Protein AF-S4PWK4-F1 (afdb_monomer_lite)

Radius of gyration: 29.26 Å; chains: 1; bounding box: 69×75×87 Å

Organism: NCBI:txid116150

Secondary structure (DSSP, 8-state):
--------------------------S-SSHHHHHHHHHHHTT-EEEEEE--TT--S-EEEEEEEEEEEPPPTT----SPEEEEEESS--SGGGSBPHHHHTT---S-TTT-SSB--EEEEGGG-EE------TT--TT-EEEEEPPPPTTS--SS--TTTHHHHSEEEEEEEEEETTTTEEEEEESS------------

Structure (mmCIF, N/CA/C/O backbone):
data_AF-S4PWK4-F1
#
_entry.id   AF-S4PWK4-F1
#
loop_
_atom_site.group_PDB
_atom_site.id
_atom_site.type_symbol
_atom_site.label_atom_id
_atom_site.label_alt_id
_atom_site.label_comp_id
_atom_site.label_asym_id
_atom_site.label_entity_id
_atom_site.label_seq_id
_atom_site.pdbx_PDB_ins_code
_atom_site.Cartn_x
_atom_site.Cartn_y
_atom_site.Cartn_z
_atom_site.occupancy
_atom_site.B_iso_or_equiv
_atom_site.auth_seq_id
_atom_site.auth_comp_id
_atom_site.auth_asym_id
_atom_site.auth_atom_id
_atom_site.pdbx_PDB_model_num
ATOM 1 N N . MET A 1 1 ? -0.529 -44.512 -52.415 1.00 39.31 1 MET A N 1
ATOM 2 C CA . MET A 1 1 ? 0.295 -45.614 -52.955 1.00 39.31 1 MET A CA 1
ATOM 3 C C . MET A 1 1 ? 1.344 -45.010 -53.869 1.00 39.31 1 MET A C 1
ATOM 5 O O . MET A 1 1 ? 1.047 -44.019 -54.512 1.00 39.31 1 MET A O 1
ATOM 9 N N . LYS A 1 2 ? 2.548 -45.587 -53.809 1.00 41.00 2 LYS A N 1
ATOM 10 C CA . LYS A 1 2 ? 3.770 -45.360 -54.595 1.00 41.00 2 LYS A CA 1
ATOM 11 C C . LYS A 1 2 ? 3.612 -44.603 -55.920 1.00 41.00 2 LYS A C 1
ATOM 13 O O . LYS A 1 2 ? 2.890 -45.086 -56.778 1.00 41.00 2 LYS A O 1
ATOM 18 N N . GLU A 1 3 ? 4.479 -43.615 -56.131 1.00 44.03 3 GLU A N 1
ATOM 19 C CA . GLU A 1 3 ? 5.250 -43.513 -57.374 1.00 44.03 3 GLU A CA 1
ATOM 20 C C . GLU A 1 3 ? 6.706 -43.141 -57.052 1.00 44.03 3 GLU A C 1
ATOM 22 O O . GLU A 1 3 ? 6.995 -42.220 -56.293 1.00 44.03 3 GLU A O 1
ATOM 27 N N . MET A 1 4 ? 7.621 -43.947 -57.586 1.00 41.34 4 MET A N 1
ATOM 28 C CA . MET A 1 4 ? 9.072 -43.775 -57.601 1.00 41.34 4 MET A CA 1
ATOM 29 C C . MET A 1 4 ? 9.522 -43.959 -59.053 1.00 41.34 4 MET A C 1
ATOM 31 O O . MET A 1 4 ? 9.108 -44.948 -59.653 1.00 41.34 4 MET A O 1
ATOM 35 N N . ALA A 1 5 ? 10.420 -43.089 -59.536 1.00 43.25 5 ALA A N 1
ATOM 36 C CA . ALA A 1 5 ? 11.583 -43.344 -60.420 1.00 43.25 5 ALA A CA 1
ATOM 37 C C . ALA A 1 5 ? 11.919 -42.050 -61.201 1.00 43.25 5 ALA A C 1
ATOM 39 O O . ALA A 1 5 ? 11.066 -41.533 -61.907 1.00 43.25 5 ALA A O 1
ATOM 40 N N . LYS A 1 6 ? 13.053 -41.380 -60.916 1.00 44.62 6 LYS A N 1
ATOM 41 C CA . LYS A 1 6 ? 14.389 -41.508 -61.576 1.00 44.62 6 LYS A CA 1
ATOM 42 C C . LYS A 1 6 ? 14.355 -41.040 -63.049 1.00 44.62 6 LYS A C 1
ATOM 44 O O . LYS A 1 6 ? 13.493 -41.482 -63.783 1.00 44.62 6 LYS A O 1
ATOM 49 N N . SER A 1 7 ? 15.260 -40.219 -63.594 1.00 39.28 7 SER A N 1
ATOM 50 C CA . SER A 1 7 ? 16.634 -39.816 -63.232 1.00 39.28 7 SER A CA 1
ATOM 51 C C . SER A 1 7 ? 17.185 -38.815 -64.274 1.00 39.28 7 SER A C 1
ATOM 53 O O . SER A 1 7 ? 16.741 -38.855 -65.417 1.00 39.28 7 SER A O 1
ATOM 55 N N . GLY A 1 8 ? 18.223 -38.040 -63.921 1.00 33.25 8 GLY A N 1
ATOM 56 C CA . GLY A 1 8 ? 19.132 -37.334 -64.853 1.00 33.25 8 GLY A CA 1
ATOM 57 C C . GLY A 1 8 ? 19.625 -35.994 -64.277 1.00 33.25 8 GLY A C 1
ATOM 58 O O . GLY A 1 8 ? 18.885 -35.026 -64.303 1.00 33.25 8 GLY A O 1
ATOM 59 N N . ALA A 1 9 ? 20.713 -35.936 -63.499 1.00 34.12 9 ALA A N 1
ATOM 60 C CA . ALA A 1 9 ? 22.128 -35.855 -63.907 1.00 34.12 9 ALA A CA 1
ATOM 61 C C . ALA A 1 9 ? 22.594 -34.444 -64.346 1.00 34.12 9 ALA A C 1
ATOM 63 O O . ALA A 1 9 ? 22.530 -34.106 -65.520 1.00 34.12 9 ALA A O 1
ATOM 64 N N . PHE A 1 10 ? 23.174 -33.679 -63.412 1.00 33.97 10 PHE A N 1
ATOM 65 C CA . PHE A 1 10 ? 24.335 -32.822 -63.687 1.00 33.97 10 PHE A CA 1
ATOM 66 C C . PHE A 1 10 ? 25.200 -32.701 -62.423 1.00 33.97 10 PHE A C 1
ATOM 68 O O . PHE A 1 10 ? 24.690 -32.706 -61.304 1.00 33.97 10 PHE A O 1
ATOM 75 N N . LYS A 1 11 ? 26.517 -32.700 -62.619 1.00 38.59 11 LYS A N 1
ATOM 76 C CA . LYS A 1 11 ? 27.578 -32.878 -61.623 1.00 38.59 11 LYS A CA 1
ATOM 77 C C . LYS A 1 11 ? 28.632 -31.820 -61.940 1.00 38.59 11 LYS A C 1
ATOM 79 O O . LYS A 1 11 ? 29.076 -31.826 -63.074 1.00 38.59 11 LYS A O 1
ATOM 84 N N . ASP A 1 12 ? 29.022 -30.998 -60.969 1.00 37.66 12 ASP A N 1
ATOM 85 C CA . ASP A 1 12 ? 30.307 -30.271 -60.887 1.00 37.66 12 ASP A CA 1
ATOM 86 C C . ASP A 1 12 ? 30.432 -29.772 -59.432 1.00 37.66 12 ASP A C 1
ATOM 88 O O . ASP A 1 12 ? 29.608 -28.993 -58.969 1.00 37.66 12 ASP A O 1
ATOM 92 N N . LYS A 1 13 ? 31.168 -30.455 -58.545 1.00 37.34 13 LYS A N 1
ATOM 93 C CA . LYS A 1 13 ? 32.605 -30.290 -58.242 1.00 37.34 13 LYS A CA 1
ATOM 94 C C . LYS A 1 13 ? 33.039 -28.833 -58.024 1.00 37.34 13 LYS A C 1
ATOM 96 O O . LYS A 1 13 ? 33.402 -28.151 -58.972 1.00 37.34 13 LYS A O 1
ATOM 101 N N . ASN A 1 14 ? 33.180 -28.444 -56.755 1.00 35.66 14 ASN A N 1
ATOM 102 C CA . ASN A 1 14 ? 34.483 -27.975 -56.290 1.00 35.66 14 ASN A CA 1
ATOM 103 C C . ASN A 1 14 ? 34.683 -28.249 -54.791 1.00 35.66 14 ASN A C 1
ATOM 105 O O . ASN A 1 14 ? 33.873 -27.859 -53.954 1.00 35.66 14 ASN A O 1
ATOM 109 N N . ASP A 1 15 ? 35.766 -28.970 -54.515 1.00 36.75 15 ASP A N 1
ATOM 110 C CA . ASP A 1 15 ? 36.393 -29.191 -53.216 1.00 36.75 15 ASP A CA 1
ATOM 111 C C . ASP A 1 15 ? 36.888 -27.857 -52.636 1.00 36.75 15 ASP A C 1
ATOM 113 O O . ASP A 1 15 ? 37.577 -27.108 -53.325 1.00 36.75 15 ASP A O 1
ATOM 117 N N . SER A 1 16 ? 36.652 -27.617 -51.347 1.00 40.97 16 SER A N 1
ATOM 118 C CA . SER A 1 16 ? 37.787 -27.421 -50.445 1.00 40.97 16 SER A CA 1
ATOM 119 C C . SER A 1 16 ? 37.380 -27.683 -49.002 1.00 40.97 16 SER A C 1
ATOM 121 O O . SER A 1 16 ? 36.353 -27.229 -48.504 1.00 40.97 16 SER A O 1
ATOM 123 N N . LYS A 1 17 ? 38.213 -28.498 -48.378 1.00 38.56 17 LYS A N 1
ATOM 124 C CA . LYS A 1 17 ? 38.093 -29.142 -47.085 1.00 38.56 17 LYS A CA 1
ATOM 125 C C . LYS A 1 17 ? 38.995 -28.359 -46.144 1.00 38.56 17 LYS A C 1
ATOM 127 O O . LYS A 1 17 ? 40.182 -28.271 -46.433 1.00 38.56 17 LYS A O 1
ATOM 132 N N . ASP A 1 18 ? 38.479 -27.874 -45.021 1.00 35.50 18 ASP A N 1
ATOM 133 C CA . ASP A 1 18 ? 39.332 -27.818 -43.842 1.00 35.50 18 ASP A CA 1
ATOM 134 C C . ASP A 1 18 ? 38.571 -28.139 -42.563 1.00 35.50 18 ASP A C 1
ATOM 136 O O . ASP A 1 18 ? 37.386 -27.855 -42.400 1.00 35.50 18 ASP A O 1
ATOM 140 N N . LYS A 1 19 ? 39.285 -28.873 -41.724 1.00 42.88 19 LYS A N 1
ATOM 141 C CA . LYS A 1 19 ? 38.822 -29.682 -40.612 1.00 42.88 19 LYS A CA 1
ATOM 142 C C . LYS A 1 19 ? 39.286 -28.995 -39.336 1.00 42.88 19 LYS A C 1
ATOM 144 O O . LYS A 1 19 ? 40.486 -28.874 -39.124 1.00 42.88 19 LYS A O 1
ATOM 149 N N . SER A 1 20 ? 38.369 -28.659 -38.442 1.00 37.69 20 SER A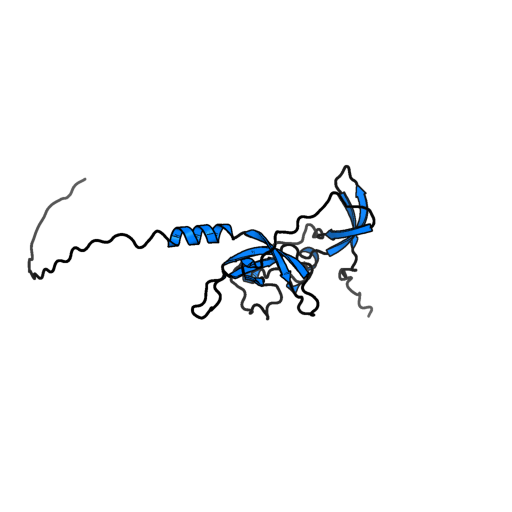 N 1
ATOM 150 C CA . SER A 1 20 ? 38.703 -28.491 -37.028 1.00 37.69 20 SER A CA 1
ATOM 151 C C . SER A 1 20 ? 37.553 -28.993 -36.163 1.00 37.69 20 SER A C 1
ATOM 153 O O . SER A 1 20 ? 36.593 -28.300 -35.849 1.00 37.69 20 SER A O 1
ATOM 155 N N . GLU A 1 21 ? 37.676 -30.264 -35.786 1.00 42.19 21 GLU A N 1
ATOM 156 C CA . GLU A 1 21 ? 37.175 -30.738 -34.503 1.00 42.19 21 GLU A CA 1
ATOM 157 C C . GLU A 1 21 ? 37.917 -29.948 -33.419 1.00 42.19 21 GLU A C 1
ATOM 159 O O . GLU A 1 21 ? 39.142 -30.035 -33.328 1.00 42.19 21 GLU A O 1
ATOM 164 N N . ASN A 1 22 ? 37.197 -29.193 -32.593 1.00 36.12 22 ASN A N 1
ATOM 165 C CA . ASN A 1 22 ? 37.597 -29.062 -31.204 1.00 36.12 22 ASN A CA 1
ATOM 166 C C . ASN A 1 22 ? 36.363 -28.955 -30.313 1.00 36.12 22 ASN A C 1
ATOM 168 O O . ASN A 1 22 ? 35.540 -28.049 -30.432 1.00 36.12 22 ASN A O 1
ATOM 172 N N . SER A 1 23 ? 36.263 -29.953 -29.449 1.00 39.59 23 SER A N 1
ATOM 173 C CA . SER A 1 23 ? 35.392 -30.049 -28.296 1.00 39.59 23 SER A CA 1
ATOM 174 C C . SER A 1 23 ? 35.418 -28.776 -27.459 1.00 39.59 23 SER A C 1
ATOM 176 O O . SER A 1 23 ? 36.495 -28.245 -27.198 1.00 39.59 23 SER A O 1
ATOM 178 N N . SER A 1 24 ? 34.246 -28.359 -26.981 1.00 40.69 24 SER A N 1
ATOM 179 C CA . SER A 1 24 ? 33.957 -28.018 -25.577 1.00 40.69 24 SER A CA 1
ATOM 180 C C . SER A 1 24 ? 32.498 -27.572 -25.500 1.00 40.69 24 SER A C 1
ATOM 182 O O . SER A 1 24 ? 32.173 -26.396 -25.599 1.00 40.69 24 SER A O 1
ATOM 184 N N . GLN A 1 25 ? 31.602 -28.547 -25.365 1.00 50.84 25 GLN A N 1
ATOM 185 C CA . GLN A 1 25 ? 30.335 -28.316 -24.681 1.00 50.84 25 GLN A CA 1
ATOM 186 C C . GLN A 1 25 ? 30.680 -27.945 -23.235 1.00 50.84 25 GLN A C 1
ATOM 188 O O . GLN A 1 25 ? 31.306 -28.764 -22.567 1.00 50.84 25 GLN A O 1
ATOM 193 N N . ASN A 1 26 ? 30.352 -26.722 -22.810 1.00 47.59 26 ASN A N 1
ATOM 194 C CA . ASN A 1 26 ? 29.971 -26.333 -21.441 1.00 47.59 26 ASN A CA 1
ATOM 195 C C . ASN A 1 26 ? 30.012 -24.804 -21.304 1.00 47.59 26 ASN A C 1
ATOM 197 O O . ASN A 1 26 ? 30.979 -24.265 -20.783 1.00 47.59 26 ASN A O 1
ATOM 201 N N . GLU A 1 27 ? 28.961 -24.116 -21.748 1.00 52.19 27 GLU A N 1
ATOM 202 C CA . GLU A 1 27 ? 28.749 -22.701 -21.386 1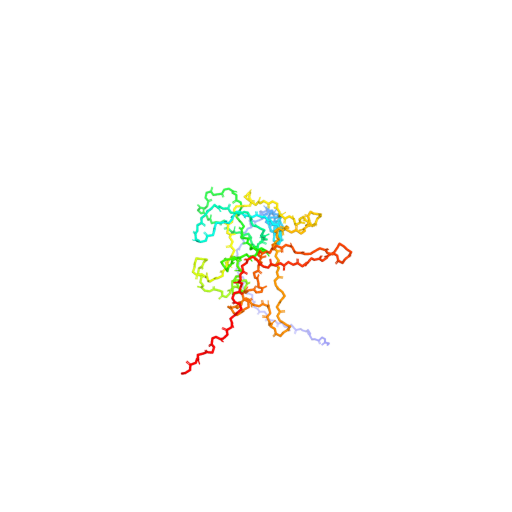.00 52.19 27 GLU A CA 1
ATOM 203 C C . GLU A 1 27 ? 27.290 -22.363 -21.040 1.00 52.19 27 GLU A C 1
ATOM 205 O O . GLU A 1 27 ? 26.962 -21.197 -20.944 1.00 52.19 27 GLU A O 1
ATOM 210 N N . ASN A 1 28 ? 26.391 -23.328 -20.814 1.00 52.31 28 ASN A N 1
ATOM 211 C CA . ASN A 1 28 ? 24.984 -22.993 -20.538 1.00 52.31 28 ASN A CA 1
ATOM 212 C C . ASN A 1 28 ? 24.371 -23.919 -19.485 1.00 52.31 28 ASN A C 1
ATOM 214 O O . ASN A 1 28 ? 23.681 -24.866 -19.847 1.00 52.31 28 ASN A O 1
ATOM 218 N N . ASN A 1 29 ? 24.663 -23.673 -18.205 1.00 49.97 29 ASN A N 1
ATOM 219 C CA . ASN A 1 29 ? 23.932 -24.250 -17.063 1.00 49.97 29 ASN A CA 1
ATOM 220 C C . ASN A 1 29 ? 24.032 -23.390 -15.779 1.00 49.97 29 ASN A C 1
ATOM 222 O O . ASN A 1 29 ? 23.654 -23.867 -14.719 1.00 49.97 29 ASN A O 1
ATOM 226 N N . GLU A 1 30 ? 24.562 -22.161 -15.836 1.00 54.12 30 GLU A N 1
ATOM 227 C CA . GLU A 1 30 ? 24.594 -21.250 -14.672 1.00 54.12 30 GLU A CA 1
ATOM 228 C C . GLU A 1 30 ? 23.508 -20.162 -14.763 1.00 54.12 30 GLU A C 1
ATOM 230 O O . GLU A 1 30 ? 22.987 -19.729 -13.739 1.00 54.12 30 GLU A O 1
ATOM 235 N N . ASP A 1 31 ? 23.087 -19.778 -15.974 1.00 54.97 31 ASP A N 1
ATOM 236 C CA . ASP A 1 31 ? 22.030 -18.773 -16.172 1.00 54.97 31 ASP A CA 1
ATOM 237 C C . ASP A 1 31 ? 20.640 -19.265 -15.731 1.00 54.97 31 ASP A C 1
ATOM 239 O O . ASP A 1 31 ? 19.838 -18.475 -15.234 1.00 54.97 31 ASP A O 1
ATOM 243 N N . SER A 1 32 ? 20.357 -20.570 -15.849 1.00 59.75 32 SER A N 1
ATOM 244 C CA . SER A 1 32 ? 19.070 -21.143 -15.426 1.00 59.75 32 SER A CA 1
ATOM 245 C C . SER A 1 32 ? 18.848 -21.039 -13.918 1.00 59.75 32 SER A C 1
ATOM 247 O O . SER A 1 32 ? 17.733 -20.775 -13.476 1.00 59.75 32 SER A O 1
ATOM 249 N N . ASP A 1 33 ? 19.912 -21.204 -13.131 1.00 68.75 33 ASP A N 1
ATOM 250 C CA . ASP A 1 33 ? 19.819 -21.217 -11.671 1.00 68.75 33 ASP A CA 1
ATOM 251 C C . ASP A 1 33 ? 19.547 -19.803 -11.123 1.00 68.75 33 ASP A C 1
ATOM 253 O O . ASP A 1 33 ? 18.793 -19.634 -10.164 1.00 68.75 33 ASP A O 1
ATOM 257 N N . ILE A 1 34 ? 20.088 -18.765 -11.772 1.00 72.31 34 ILE A N 1
ATOM 258 C CA . ILE A 1 34 ? 19.874 -17.363 -11.383 1.00 72.31 34 ILE A CA 1
ATOM 259 C C . ILE A 1 34 ? 18.448 -16.908 -11.725 1.00 72.31 34 ILE A C 1
ATOM 261 O O . ILE A 1 34 ? 17.813 -16.217 -10.924 1.00 72.31 34 ILE A O 1
ATOM 265 N N . GLU A 1 35 ? 17.922 -17.283 -12.895 1.00 72.31 35 GLU A N 1
ATOM 266 C CA . GLU A 1 35 ? 16.540 -16.962 -13.278 1.00 72.31 35 GLU A CA 1
ATOM 267 C C . GLU A 1 35 ? 15.523 -17.580 -12.309 1.00 72.31 35 GLU A C 1
ATOM 269 O O . GLU A 1 35 ? 14.586 -16.896 -11.879 1.00 72.31 35 GLU A O 1
ATOM 274 N N . ASP A 1 36 ? 15.742 -18.833 -11.906 1.00 75.25 36 ASP A N 1
ATOM 275 C CA . ASP A 1 36 ? 14.898 -19.530 -10.938 1.00 75.25 36 ASP A CA 1
ATOM 276 C C . ASP A 1 36 ? 14.956 -18.869 -9.549 1.00 75.25 36 ASP A C 1
ATOM 278 O O . ASP A 1 36 ? 13.913 -18.642 -8.924 1.00 75.25 36 ASP A O 1
ATOM 282 N N . GLU A 1 37 ? 16.141 -18.470 -9.072 1.00 77.31 37 GLU A N 1
ATOM 283 C CA . GLU A 1 37 ? 16.277 -17.727 -7.812 1.00 77.31 37 GLU A CA 1
ATOM 284 C C . GLU A 1 37 ? 15.563 -16.365 -7.862 1.00 77.31 37 GLU A C 1
ATOM 286 O O . GLU A 1 37 ? 14.835 -16.009 -6.928 1.00 77.31 37 GLU A O 1
ATOM 291 N N . LEU A 1 38 ? 15.684 -15.617 -8.963 1.00 78.81 38 LEU A N 1
ATOM 292 C CA . LEU A 1 38 ? 14.975 -14.346 -9.146 1.00 78.81 38 LEU A CA 1
ATOM 293 C C . LEU A 1 38 ? 13.454 -14.533 -9.213 1.00 78.81 38 LEU A C 1
ATOM 295 O O . LEU A 1 38 ? 12.709 -13.685 -8.708 1.00 78.81 38 LEU A O 1
ATOM 299 N N . ALA A 1 39 ? 12.978 -15.645 -9.779 1.00 81.62 39 ALA A N 1
ATOM 300 C CA . ALA A 1 39 ? 11.560 -15.979 -9.805 1.00 81.62 39 ALA A CA 1
ATOM 301 C C . ALA A 1 39 ? 10.992 -16.191 -8.392 1.00 81.62 39 ALA A C 1
ATOM 303 O O . ALA A 1 39 ? 9.857 -15.787 -8.131 1.00 81.62 39 ALA A O 1
ATOM 304 N N . THR A 1 40 ? 11.779 -16.734 -7.451 1.00 85.56 40 THR A N 1
ATOM 305 C CA . THR A 1 40 ? 11.337 -16.890 -6.050 1.00 85.56 40 THR A CA 1
ATOM 306 C C . THR A 1 40 ? 11.150 -15.563 -5.311 1.00 85.56 40 THR A C 1
ATOM 308 O O . THR A 1 40 ? 10.368 -15.493 -4.360 1.00 85.56 40 THR A O 1
ATOM 311 N N . LEU A 1 41 ? 11.821 -14.492 -5.753 1.00 89.38 41 LEU A N 1
ATOM 312 C CA . LEU A 1 41 ? 11.657 -13.162 -5.168 1.00 89.38 41 LEU A CA 1
ATOM 313 C C . LEU A 1 41 ? 10.306 -12.547 -5.534 1.00 89.38 41 LEU A C 1
ATOM 315 O O . LEU A 1 41 ? 9.759 -11.774 -4.748 1.00 89.38 41 LEU A O 1
ATOM 319 N N . LEU A 1 42 ? 9.753 -12.865 -6.707 1.00 93.00 42 LEU A N 1
ATOM 320 C CA . LEU A 1 42 ? 8.486 -12.299 -7.163 1.00 93.00 42 LEU A CA 1
ATOM 321 C C . LEU A 1 42 ? 7.346 -12.686 -6.219 1.00 93.00 42 LEU A C 1
ATOM 323 O O . LEU A 1 42 ? 7.132 -13.847 -5.886 1.00 93.00 42 LEU A O 1
ATOM 327 N N . GLY A 1 43 ? 6.581 -11.691 -5.777 1.00 94.62 43 GLY A N 1
ATOM 328 C CA . GLY A 1 43 ? 5.486 -11.908 -4.836 1.00 94.62 43 GLY A CA 1
ATOM 329 C C . GLY A 1 43 ? 5.924 -12.064 -3.376 1.00 94.62 43 GLY A C 1
ATOM 330 O O . GLY A 1 43 ? 5.058 -12.121 -2.497 1.00 94.62 43 GLY A O 1
ATOM 331 N N . MET A 1 44 ? 7.230 -12.066 -3.076 1.00 95.38 44 MET A N 1
ATOM 332 C CA . MET A 1 44 ? 7.718 -12.087 -1.699 1.00 95.38 44 MET A CA 1
ATOM 333 C C . MET A 1 44 ? 7.186 -10.869 -0.937 1.00 95.38 44 MET A C 1
ATOM 335 O O . MET A 1 44 ? 7.351 -9.718 -1.355 1.00 95.38 44 MET A O 1
ATOM 339 N N . ARG A 1 45 ? 6.532 -11.124 0.201 1.00 96.94 45 ARG A N 1
ATOM 340 C CA . ARG A 1 45 ? 6.029 -10.079 1.097 1.00 96.94 45 ARG A CA 1
ATOM 341 C C . ARG A 1 45 ? 7.177 -9.545 1.936 1.00 96.94 45 ARG A C 1
ATOM 343 O O . ARG A 1 45 ? 7.901 -10.311 2.562 1.00 96.94 45 ARG A O 1
ATOM 350 N N . CYS A 1 46 ? 7.291 -8.231 2.002 1.00 97.31 46 CYS A N 1
ATOM 351 C CA . CYS A 1 46 ? 8.336 -7.553 2.754 1.00 97.31 46 CYS A CA 1
ATOM 352 C C . CYS A 1 46 ? 7.795 -6.265 3.377 1.00 97.31 46 CYS A C 1
ATOM 354 O O . CYS A 1 46 ? 6.616 -5.921 3.240 1.00 97.31 46 CYS A O 1
ATOM 356 N N . ALA A 1 47 ? 8.665 -5.534 4.060 1.00 97.56 47 ALA A N 1
ATOM 357 C CA . ALA A 1 47 ? 8.430 -4.156 4.433 1.00 97.56 47 ALA A CA 1
ATOM 358 C C . ALA A 1 47 ? 9.609 -3.273 4.014 1.00 97.56 47 ALA A C 1
ATOM 360 O O . ALA A 1 47 ? 10.763 -3.701 4.021 1.00 97.56 47 ALA A O 1
ATOM 361 N N . VAL A 1 48 ? 9.309 -2.033 3.638 1.00 97.12 48 VAL A N 1
ATOM 362 C CA . VAL A 1 48 ? 10.292 -1.050 3.171 1.00 97.12 48 VAL A CA 1
ATOM 363 C C . VAL A 1 48 ? 10.051 0.299 3.825 1.00 97.12 48 VAL A C 1
ATOM 365 O O . VAL A 1 48 ? 8.916 0.645 4.165 1.00 97.12 48 VAL A O 1
ATOM 368 N N . TYR A 1 49 ? 11.124 1.062 4.019 1.00 96.19 49 TYR A N 1
ATOM 369 C CA . TYR A 1 49 ? 11.008 2.447 4.451 1.00 96.19 49 TYR A CA 1
ATOM 370 C C . TYR A 1 49 ? 10.545 3.307 3.278 1.00 96.19 49 TYR A C 1
ATOM 372 O O . TYR A 1 49 ? 11.161 3.300 2.216 1.00 96.19 49 TYR A O 1
ATOM 380 N N . HIS A 1 50 ? 9.463 4.050 3.485 1.00 93.88 50 HIS A N 1
ATOM 381 C CA . HIS A 1 50 ? 8.922 5.005 2.526 1.00 93.88 50 HIS A CA 1
ATOM 382 C C . HIS A 1 50 ? 8.927 6.395 3.142 1.00 93.88 50 HIS A C 1
ATOM 384 O O . HIS A 1 50 ? 8.508 6.579 4.288 1.00 93.88 50 HIS A O 1
ATOM 390 N N . THR A 1 51 ? 9.372 7.371 2.362 1.00 93.19 51 THR A N 1
ATOM 391 C CA . THR A 1 51 ? 9.262 8.787 2.705 1.00 93.19 51 THR A CA 1
ATOM 392 C C . THR A 1 51 ? 8.205 9.395 1.807 1.00 93.19 51 THR A C 1
ATOM 394 O O . THR A 1 51 ? 8.308 9.330 0.584 1.00 93.19 51 THR A O 1
ATOM 397 N N . HIS A 1 52 ? 7.186 9.991 2.414 1.00 89.69 52 HIS A N 1
ATOM 398 C CA . HIS A 1 52 ? 6.120 10.621 1.655 1.00 89.69 52 HIS A CA 1
ATOM 399 C C . HIS A 1 52 ? 6.600 11.859 0.882 1.00 89.69 52 HIS A C 1
ATOM 401 O O . HIS A 1 52 ? 7.534 12.541 1.305 1.00 89.69 52 HIS A O 1
ATOM 407 N N . THR A 1 53 ? 5.912 12.207 -0.211 1.00 86.06 53 THR A N 1
ATOM 408 C CA . THR A 1 53 ? 6.265 13.378 -1.049 1.00 86.06 53 THR A CA 1
ATOM 409 C C . THR A 1 53 ? 6.211 14.716 -0.307 1.00 86.06 53 THR A C 1
ATOM 411 O O . THR A 1 53 ? 6.926 15.651 -0.657 1.00 86.06 53 THR A O 1
ATOM 414 N N . TRP A 1 54 ? 5.399 14.814 0.747 1.00 85.94 54 TRP A N 1
ATOM 415 C CA . TRP A 1 54 ? 5.308 15.991 1.619 1.00 85.94 54 TRP A CA 1
ATOM 416 C C . TRP A 1 54 ? 6.414 16.047 2.689 1.00 85.94 54 TRP A C 1
ATOM 418 O O . TRP A 1 54 ? 6.412 16.943 3.535 1.00 85.94 54 TRP A O 1
ATOM 428 N N . GLY A 1 55 ? 7.369 15.115 2.639 1.00 88.38 55 GLY A N 1
ATOM 429 C CA . GLY A 1 55 ? 8.471 14.991 3.582 1.00 88.38 55 GLY A CA 1
ATOM 430 C C . GLY A 1 55 ? 8.078 14.294 4.886 1.00 88.38 55 GLY A C 1
ATOM 431 O O . GLY A 1 55 ? 6.986 13.746 5.033 1.00 88.38 55 GLY A O 1
ATOM 432 N N . GLY A 1 56 ? 9.003 14.309 5.845 1.00 89.06 56 GLY A N 1
ATOM 433 C CA . GLY A 1 56 ? 8.852 13.664 7.150 1.00 89.06 56 GLY A CA 1
ATOM 434 C C . GLY A 1 56 ? 9.883 12.564 7.388 1.00 89.06 56 GLY A C 1
ATOM 435 O O . GLY A 1 56 ? 10.770 12.326 6.571 1.00 89.06 56 GLY A O 1
ATOM 436 N N . GLN A 1 57 ? 9.786 11.914 8.547 1.00 92.00 57 GLN A N 1
ATOM 437 C CA . GLN A 1 57 ? 10.626 10.756 8.844 1.00 92.00 57 GLN A CA 1
ATOM 438 C C . GLN A 1 57 ? 10.157 9.543 8.027 1.00 92.00 57 GLN A C 1
ATOM 440 O O . GLN A 1 57 ? 8.944 9.329 7.945 1.00 92.00 57 GLN A O 1
ATOM 445 N N . PRO A 1 58 ? 11.080 8.738 7.468 1.00 93.50 58 PRO A N 1
ATOM 446 C CA . PRO A 1 58 ? 10.717 7.504 6.786 1.00 93.50 58 PRO A CA 1
ATOM 447 C C . PRO A 1 58 ? 9.929 6.578 7.716 1.00 93.50 58 PRO A C 1
ATOM 449 O O . PRO A 1 58 ? 10.360 6.287 8.836 1.00 93.50 58 PRO A O 1
ATOM 452 N N . SER A 1 59 ? 8.786 6.091 7.246 1.00 93.19 59 SER A N 1
ATOM 453 C CA . SER A 1 59 ? 7.976 5.096 7.948 1.00 93.19 59 SER A CA 1
ATOM 454 C C . SER A 1 59 ? 8.083 3.745 7.262 1.00 93.19 59 SER A C 1
ATOM 456 O O . SER A 1 59 ? 8.284 3.654 6.055 1.00 93.19 59 SER A O 1
ATOM 458 N N . LEU A 1 60 ? 7.963 2.674 8.042 1.00 95.44 60 LEU A N 1
ATOM 459 C CA . LEU A 1 60 ? 8.002 1.314 7.523 1.00 95.44 60 LEU A CA 1
ATOM 460 C C . LEU A 1 60 ? 6.615 0.910 7.000 1.00 95.44 60 LEU A C 1
ATOM 462 O O . LEU A 1 60 ? 5.621 1.036 7.718 1.00 95.44 60 LEU A O 1
ATOM 466 N N . HIS A 1 61 ? 6.544 0.415 5.765 1.00 96.25 61 HIS A N 1
ATOM 467 C CA . HIS A 1 61 ? 5.303 -0.008 5.116 1.00 96.25 61 HIS A CA 1
ATOM 468 C C . HIS A 1 61 ? 5.428 -1.400 4.512 1.00 96.25 61 HIS A C 1
ATOM 470 O O . HIS A 1 61 ? 6.435 -1.725 3.890 1.00 96.25 61 HIS A O 1
ATOM 476 N N . ASN A 1 62 ? 4.360 -2.192 4.630 1.00 97.25 62 ASN A N 1
ATOM 477 C CA . ASN A 1 62 ? 4.271 -3.485 3.965 1.00 97.25 62 ASN A CA 1
ATOM 478 C C . ASN A 1 62 ? 4.219 -3.320 2.445 1.00 97.25 62 ASN A C 1
ATOM 480 O O . ASN A 1 62 ? 3.416 -2.549 1.905 1.00 97.25 62 ASN A O 1
ATOM 484 N N . ALA A 1 63 ? 5.021 -4.125 1.766 1.00 97.88 63 ALA A N 1
ATOM 485 C CA . ALA A 1 63 ? 5.162 -4.158 0.328 1.00 97.88 63 ALA A CA 1
ATOM 486 C C . ALA A 1 63 ? 5.300 -5.603 -0.170 1.00 97.88 63 ALA A C 1
ATOM 488 O O . ALA A 1 63 ? 5.262 -6.565 0.602 1.00 97.88 63 ALA A O 1
ATOM 489 N N . MET A 1 64 ? 5.375 -5.746 -1.482 1.00 97.31 64 MET A N 1
ATOM 490 C CA . MET A 1 64 ? 5.569 -7.011 -2.166 1.00 97.31 64 MET A CA 1
ATOM 491 C C . MET A 1 64 ? 6.509 -6.782 -3.338 1.00 97.31 64 MET A C 1
ATOM 493 O O . MET A 1 64 ? 6.335 -5.809 -4.073 1.00 97.31 64 MET A O 1
ATOM 497 N N . VAL A 1 65 ? 7.487 -7.662 -3.510 1.00 97.12 65 VAL A N 1
ATOM 498 C CA . VAL A 1 65 ? 8.408 -7.606 -4.648 1.00 97.12 65 VAL A CA 1
ATOM 499 C C . VAL A 1 65 ? 7.632 -7.854 -5.942 1.00 97.12 65 VAL A C 1
ATOM 501 O O . VAL A 1 65 ? 6.922 -8.852 -6.068 1.00 97.12 65 VAL A O 1
ATOM 504 N N . SER A 1 66 ? 7.737 -6.922 -6.889 1.00 95.56 66 SER A N 1
ATOM 505 C CA . SER A 1 66 ? 7.056 -6.981 -8.187 1.00 95.56 66 SER A CA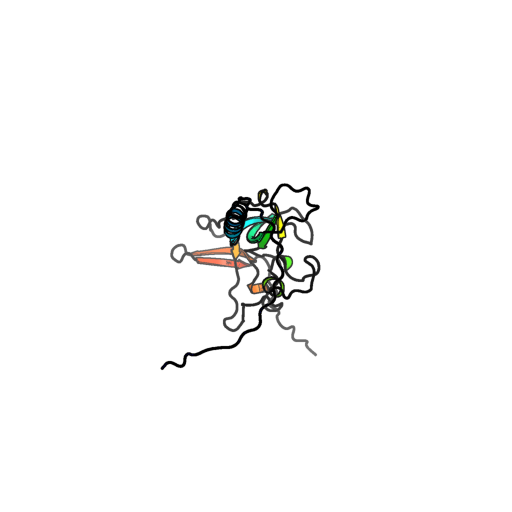 1
ATOM 506 C C . SER A 1 66 ? 7.980 -7.369 -9.332 1.00 95.56 66 SER A C 1
ATOM 508 O O . SER A 1 66 ? 7.516 -7.977 -10.288 1.00 95.56 66 SER A O 1
ATOM 510 N N . SER A 1 67 ? 9.257 -6.991 -9.267 1.00 93.62 67 SER A N 1
ATOM 511 C CA . SER A 1 67 ? 10.258 -7.345 -10.276 1.00 93.62 67 SER A CA 1
ATOM 512 C C . SER A 1 67 ? 11.672 -7.162 -9.732 1.00 93.62 67 SER A C 1
ATOM 514 O O . SER A 1 67 ? 11.908 -6.291 -8.891 1.00 93.62 67 SER A O 1
ATOM 516 N N . ALA A 1 68 ? 12.627 -7.933 -10.246 1.00 91.19 68 ALA A N 1
ATOM 517 C CA . ALA A 1 68 ? 14.038 -7.577 -10.146 1.00 91.19 68 ALA A CA 1
ATOM 518 C C . ALA A 1 68 ? 14.340 -6.404 -11.095 1.00 91.19 68 ALA A C 1
ATOM 520 O O . ALA A 1 68 ? 13.697 -6.260 -12.138 1.00 91.19 68 ALA A O 1
ATOM 521 N N . VAL A 1 69 ? 15.276 -5.538 -10.717 1.00 89.38 69 VAL A N 1
ATOM 522 C CA . VAL A 1 69 ? 15.778 -4.467 -11.584 1.00 89.38 69 VAL A CA 1
ATOM 523 C C . VAL A 1 69 ? 17.075 -4.964 -12.227 1.00 89.38 69 VAL A C 1
ATOM 525 O O . VAL A 1 69 ? 17.986 -5.347 -11.489 1.00 89.38 69 VAL A O 1
ATOM 528 N N . PRO A 1 70 ? 17.172 -4.997 -13.571 1.00 81.31 70 PRO A N 1
ATOM 529 C CA . PRO A 1 70 ? 18.405 -5.380 -14.251 1.00 81.31 70 PRO A CA 1
ATOM 530 C C . PRO A 1 70 ? 19.550 -4.452 -13.846 1.00 81.31 70 PRO A C 1
ATOM 532 O O . PRO A 1 70 ? 19.351 -3.239 -13.758 1.00 81.31 70 PRO A O 1
ATOM 535 N N . ARG A 1 71 ? 20.741 -5.015 -13.624 1.00 74.69 71 ARG A N 1
ATOM 536 C CA . ARG A 1 71 ? 21.953 -4.220 -13.389 1.00 74.69 71 ARG A CA 1
ATOM 537 C C . ARG A 1 71 ? 22.262 -3.403 -14.638 1.00 74.69 71 ARG A C 1
ATOM 539 O O . ARG A 1 71 ? 22.236 -3.951 -15.739 1.00 74.69 71 ARG A O 1
ATOM 546 N N . GLN A 1 72 ? 22.543 -2.117 -14.473 1.00 70.81 72 GLN A N 1
ATOM 547 C CA . GLN A 1 72 ? 23.099 -1.308 -15.553 1.00 70.81 72 GLN A CA 1
ATOM 548 C C . GLN A 1 72 ? 24.626 -1.430 -15.519 1.00 70.81 72 GLN A C 1
ATOM 550 O O . GLN A 1 72 ? 25.207 -1.573 -14.447 1.00 70.81 72 GLN A O 1
ATOM 555 N N . ASP A 1 73 ? 25.283 -1.379 -16.680 1.00 63.38 73 ASP A N 1
ATOM 556 C CA . ASP A 1 73 ? 26.737 -1.597 -16.800 1.00 63.38 73 ASP A CA 1
ATOM 557 C C . ASP A 1 73 ? 27.583 -0.600 -15.971 1.00 63.38 73 ASP A C 1
ATOM 559 O O . ASP A 1 73 ? 28.731 -0.887 -15.634 1.00 63.38 73 ASP A O 1
ATOM 563 N N . ASP A 1 74 ? 26.994 0.539 -15.587 1.00 64.12 74 ASP A N 1
ATOM 564 C CA . ASP A 1 74 ? 27.611 1.592 -14.768 1.00 64.12 74 ASP A CA 1
ATOM 565 C C . ASP A 1 74 ? 27.293 1.483 -13.257 1.00 64.12 74 ASP A C 1
ATOM 567 O O . ASP A 1 74 ? 27.761 2.303 -12.455 1.00 64.12 74 ASP A O 1
ATOM 571 N N . ASP A 1 75 ? 26.508 0.486 -12.831 1.00 59.84 75 ASP A N 1
ATOM 572 C CA . ASP A 1 75 ? 26.147 0.305 -11.426 1.00 59.84 75 ASP A CA 1
ATOM 573 C C . ASP A 1 75 ? 27.336 -0.248 -10.625 1.00 59.84 75 ASP A C 1
ATOM 575 O O . ASP A 1 75 ? 27.606 -1.445 -10.581 1.00 59.84 75 ASP A O 1
ATOM 579 N N . GLN A 1 76 ? 28.005 0.630 -9.873 1.00 59.66 76 GLN A N 1
ATOM 580 C CA . GLN A 1 76 ? 28.990 0.247 -8.844 1.00 59.66 76 GLN A CA 1
ATOM 581 C C . GLN A 1 76 ? 28.365 -0.526 -7.661 1.00 59.66 76 GLN A C 1
ATOM 583 O O . GLN A 1 76 ? 29.057 -0.868 -6.699 1.00 59.66 76 GLN A O 1
ATOM 588 N N . PHE A 1 77 ? 27.051 -0.766 -7.685 1.00 58.31 77 PHE A N 1
ATOM 589 C CA . PHE A 1 77 ? 26.330 -1.456 -6.627 1.00 58.31 77 PHE A CA 1
ATOM 590 C C . PHE A 1 77 ? 26.481 -2.972 -6.764 1.00 58.31 77 PHE A C 1
ATOM 592 O O . PHE A 1 77 ? 26.040 -3.588 -7.729 1.00 58.31 77 PHE A O 1
ATOM 599 N N . THR A 1 78 ? 27.065 -3.590 -5.740 1.00 68.50 78 THR A N 1
ATOM 600 C CA . THR A 1 78 ? 27.194 -5.049 -5.632 1.00 68.50 78 THR A CA 1
ATOM 601 C C . THR A 1 78 ? 25.874 -5.749 -5.298 1.00 68.50 78 THR A C 1
ATOM 603 O O . THR A 1 78 ? 25.754 -6.953 -5.528 1.00 68.50 78 THR A O 1
ATOM 606 N N . ASP A 1 79 ? 24.891 -5.018 -4.762 1.00 77.25 79 ASP A N 1
ATOM 607 C CA . ASP A 1 79 ? 23.634 -5.574 -4.259 1.00 77.25 79 ASP A CA 1
ATOM 608 C C . ASP A 1 79 ? 22.502 -5.513 -5.294 1.00 77.25 79 ASP A C 1
ATOM 610 O O . ASP A 1 79 ? 22.334 -4.519 -6.004 1.00 77.25 79 ASP A O 1
ATOM 614 N N . LEU A 1 80 ? 21.713 -6.586 -5.365 1.00 87.31 80 LEU A N 1
ATOM 615 C CA . LEU A 1 80 ? 20.578 -6.708 -6.276 1.00 87.31 80 LEU A CA 1
ATOM 616 C C . LEU A 1 80 ? 19.501 -5.681 -5.910 1.00 87.31 80 LEU A C 1
ATOM 618 O O . LEU A 1 80 ? 19.130 -5.534 -4.745 1.00 87.31 80 LEU A O 1
ATOM 622 N N . GLN A 1 81 ? 18.957 -4.992 -6.910 1.00 92.06 81 GLN A N 1
ATOM 623 C CA . GLN A 1 81 ? 17.826 -4.094 -6.719 1.00 92.06 81 GLN A CA 1
ATOM 624 C C . GLN A 1 81 ? 16.523 -4.774 -7.122 1.00 92.06 81 GLN A C 1
ATOM 626 O O . GLN A 1 81 ? 16.444 -5.508 -8.107 1.00 92.06 81 GLN A O 1
ATOM 631 N N . VAL A 1 82 ? 15.475 -4.492 -6.361 1.00 94.25 82 VAL A N 1
ATOM 632 C CA . VAL A 1 82 ? 14.125 -4.966 -6.632 1.00 94.25 82 VAL A CA 1
ATOM 633 C C . VAL A 1 82 ? 13.154 -3.801 -6.605 1.00 94.25 82 VAL A C 1
ATOM 635 O O . VAL A 1 82 ? 13.311 -2.835 -5.856 1.00 94.25 82 VAL A O 1
ATOM 638 N N . ARG A 1 83 ? 12.115 -3.906 -7.422 1.00 96.06 83 ARG A N 1
ATOM 639 C CA . ARG A 1 83 ? 10.960 -3.023 -7.378 1.00 96.06 83 ARG A CA 1
ATOM 640 C C . ARG A 1 83 ? 9.908 -3.650 -6.478 1.00 96.06 83 ARG A C 1
ATOM 642 O O . ARG A 1 83 ? 9.609 -4.839 -6.600 1.00 96.06 83 ARG A O 1
ATOM 649 N N . VAL A 1 84 ? 9.345 -2.855 -5.575 1.00 97.50 84 VAL A N 1
ATOM 650 C CA . VAL A 1 84 ? 8.293 -3.292 -4.652 1.00 97.50 84 VAL A CA 1
ATOM 651 C C . VAL A 1 84 ? 7.034 -2.445 -4.795 1.00 97.50 84 VAL A C 1
A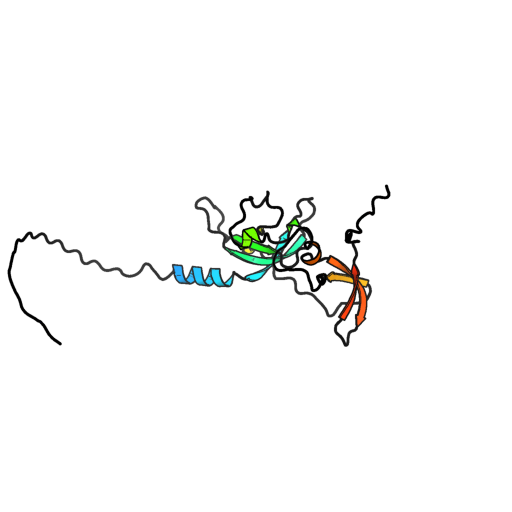TOM 653 O O . VAL A 1 84 ? 7.103 -1.240 -5.028 1.00 97.50 84 VAL A O 1
ATOM 656 N N . LEU A 1 85 ? 5.871 -3.062 -4.597 1.00 97.56 85 LEU A N 1
ATOM 657 C CA . LEU A 1 85 ? 4.567 -2.400 -4.574 1.00 97.56 85 LEU A CA 1
ATOM 658 C C . LEU A 1 85 ? 3.981 -2.435 -3.164 1.00 97.56 85 LEU A C 1
ATOM 660 O O . LEU A 1 85 ? 3.989 -3.474 -2.504 1.00 97.56 85 LEU A O 1
ATOM 664 N N . PHE A 1 86 ? 3.431 -1.315 -2.699 1.00 97.25 86 PHE A N 1
ATOM 665 C CA . PHE A 1 86 ? 2.822 -1.241 -1.372 1.00 97.25 86 PHE A CA 1
ATOM 666 C C . PHE A 1 86 ? 1.540 -2.076 -1.298 1.00 97.25 86 PHE A C 1
ATOM 668 O O . PHE A 1 86 ? 0.610 -1.894 -2.081 1.00 97.25 86 PHE A O 1
ATOM 675 N N . THR A 1 87 ? 1.454 -2.960 -0.304 1.00 96.00 87 THR A N 1
ATOM 676 C CA . THR A 1 87 ? 0.280 -3.833 -0.108 1.00 96.00 87 THR A CA 1
ATOM 677 C C . THR A 1 87 ? -0.822 -3.154 0.704 1.00 96.00 87 THR A C 1
ATOM 679 O O . THR A 1 87 ? -1.999 -3.502 0.590 1.00 96.00 87 THR A O 1
ATOM 682 N N . HIS A 1 88 ? -0.446 -2.159 1.513 1.00 95.50 88 HIS A N 1
ATOM 683 C CA . HIS A 1 88 ? -1.355 -1.393 2.363 1.00 95.50 88 HIS A CA 1
ATOM 684 C C . HIS A 1 88 ? -1.238 0.115 2.085 1.00 95.50 88 HIS A C 1
ATOM 686 O O . HIS A 1 88 ? -0.794 0.865 2.957 1.00 95.50 88 HIS A O 1
ATOM 692 N N . PRO A 1 89 ? -1.587 0.581 0.870 1.00 95.31 89 PRO A N 1
ATOM 693 C CA . PRO A 1 89 ? -1.451 1.986 0.504 1.00 95.31 89 PRO A CA 1
ATOM 694 C C . PRO A 1 89 ? -2.357 2.857 1.378 1.00 95.31 89 PRO A C 1
ATOM 696 O O . PRO A 1 89 ? -3.574 2.688 1.388 1.00 95.31 89 PRO A O 1
ATOM 699 N N . THR A 1 90 ? -1.766 3.790 2.122 1.00 93.38 90 THR A N 1
ATOM 700 C CA . THR A 1 90 ? -2.493 4.740 2.986 1.00 93.38 90 THR A CA 1
ATOM 701 C C . THR A 1 90 ? -2.683 6.102 2.326 1.00 93.38 90 THR A C 1
ATOM 703 O O . THR A 1 90 ? -3.548 6.874 2.731 1.00 93.38 90 THR A O 1
ATOM 706 N N . HIS A 1 91 ? -1.909 6.378 1.275 1.00 92.31 91 HIS A N 1
ATOM 707 C CA . HIS A 1 91 ? -1.956 7.611 0.500 1.00 92.31 91 HIS A CA 1
ATOM 708 C C . HIS A 1 91 ? -1.999 7.301 -0.996 1.00 92.31 91 HIS A C 1
ATOM 710 O O . HIS A 1 91 ? -1.565 6.238 -1.440 1.00 92.31 91 HIS A O 1
ATOM 716 N N . GLN A 1 92 ? -2.513 8.248 -1.780 1.00 92.69 92 GLN A N 1
ATOM 717 C CA . GLN A 1 92 ? -2.693 8.090 -3.224 1.00 92.69 92 GLN A CA 1
ATOM 718 C C . GLN A 1 92 ? -1.375 7.779 -3.957 1.00 92.69 92 GLN A C 1
ATOM 720 O O . GLN A 1 92 ? -1.369 6.950 -4.858 1.00 92.69 92 GLN A O 1
ATOM 725 N N . GLU A 1 93 ? -0.264 8.386 -3.534 1.00 92.19 93 GLU A N 1
ATOM 726 C CA . GLU A 1 93 ? 1.081 8.150 -4.089 1.00 92.19 93 GLU A CA 1
ATOM 727 C C . GLU A 1 93 ? 1.593 6.712 -3.897 1.00 92.19 93 GLU A C 1
ATOM 729 O O . GLU A 1 93 ? 2.554 6.318 -4.542 1.00 92.19 93 GLU A O 1
ATOM 734 N N . MET A 1 94 ? 0.960 5.927 -3.017 1.00 95.00 94 MET A N 1
ATOM 735 C CA . MET A 1 94 ? 1.306 4.526 -2.767 1.00 95.00 94 MET A CA 1
ATOM 736 C C . MET A 1 94 ? 0.421 3.554 -3.555 1.00 95.00 94 MET A C 1
ATOM 738 O O . MET A 1 94 ? 0.715 2.361 -3.595 1.00 95.00 94 MET A O 1
ATOM 742 N N . LEU A 1 95 ? -0.693 4.025 -4.133 1.00 95.94 95 LEU A N 1
ATOM 743 C CA . LEU A 1 95 ? -1.575 3.177 -4.933 1.00 95.94 95 LEU A CA 1
ATOM 744 C C . LEU A 1 95 ? -0.841 2.751 -6.203 1.00 95.94 95 LEU A C 1
ATOM 746 O O . LEU A 1 95 ? -0.297 3.627 -6.870 1.00 95.94 95 LEU A O 1
ATOM 750 N N . PRO A 1 96 ? -0.837 1.462 -6.573 1.00 95.69 96 PRO A N 1
ATOM 751 C CA . PRO A 1 96 ? -0.178 1.024 -7.794 1.00 95.69 96 PRO A CA 1
ATOM 752 C C . PRO A 1 96 ? -0.879 1.604 -9.028 1.00 95.69 96 PRO A C 1
ATOM 754 O O . PRO A 1 96 ? -2.110 1.631 -9.107 1.00 95.69 96 PRO A O 1
ATOM 757 N N . CYS A 1 97 ? -0.094 2.063 -10.000 1.00 95.38 97 CYS A N 1
ATOM 758 C CA . CYS A 1 97 ? -0.602 2.549 -11.274 1.00 95.38 97 CYS A CA 1
ATOM 759 C C . CYS A 1 97 ? -1.098 1.370 -12.129 1.00 95.38 97 CYS A C 1
ATOM 761 O O . CYS A 1 97 ? -0.283 0.538 -12.530 1.00 95.38 97 CYS A O 1
ATOM 763 N N . PRO A 1 98 ? -2.396 1.298 -12.477 1.00 93.44 98 PRO A N 1
ATOM 764 C CA . PRO A 1 98 ? -2.927 0.181 -13.260 1.00 93.44 98 PRO A CA 1
ATOM 765 C C . PRO A 1 98 ? -2.314 0.106 -14.666 1.00 93.44 98 PRO A C 1
ATOM 767 O O . PRO A 1 98 ? -2.029 -0.980 -15.153 1.00 93.44 98 PRO A O 1
ATOM 770 N N . PHE A 1 99 ? -2.036 1.252 -15.296 1.00 95.06 99 PHE A N 1
ATOM 771 C CA . PHE A 1 99 ? -1.386 1.284 -16.609 1.00 95.06 99 PHE A CA 1
ATOM 772 C C . PHE A 1 99 ? 0.068 0.816 -16.547 1.00 95.06 99 PHE A C 1
ATOM 774 O O . PHE A 1 99 ? 0.553 0.234 -17.507 1.00 95.06 99 PHE A O 1
ATOM 781 N N . PHE A 1 100 ? 0.772 1.044 -15.433 1.00 95.19 100 PHE A N 1
ATOM 782 C CA . PHE A 1 100 ? 2.145 0.561 -15.272 1.00 95.19 100 PHE A CA 1
ATOM 783 C C . PHE A 1 100 ? 2.172 -0.957 -15.137 1.00 95.19 100 PHE A C 1
ATOM 785 O O . PHE A 1 100 ? 2.965 -1.610 -15.803 1.00 95.19 100 PHE A O 1
ATOM 792 N N . LEU A 1 101 ? 1.249 -1.518 -14.347 1.00 93.00 101 LEU A N 1
ATOM 793 C CA . LEU A 1 101 ? 1.104 -2.970 -14.205 1.00 93.00 101 LEU A CA 1
ATOM 794 C C . LEU A 1 101 ? 0.814 -3.667 -15.542 1.00 93.00 101 LEU A C 1
ATOM 796 O O . LEU A 1 101 ? 1.233 -4.802 -15.735 1.00 93.00 101 LEU A O 1
ATOM 800 N N . ASN A 1 102 ? 0.144 -2.976 -16.467 1.00 92.81 102 ASN A N 1
ATOM 801 C CA . ASN A 1 102 ? -0.146 -3.480 -17.809 1.00 92.81 102 ASN A CA 1
ATOM 802 C C . ASN A 1 102 ? 0.942 -3.141 -18.849 1.00 92.81 102 ASN A C 1
ATOM 804 O O . ASN A 1 102 ? 0.807 -3.527 -20.005 1.00 92.81 102 ASN A O 1
ATOM 808 N N . GLY A 1 103 ? 1.994 -2.397 -18.481 1.00 94.06 103 GLY A N 1
ATOM 809 C CA . GLY A 1 103 ? 3.041 -1.952 -19.412 1.00 94.06 103 GLY A CA 1
ATOM 810 C C . GLY A 1 103 ? 2.627 -0.823 -20.371 1.00 94.06 103 GLY A C 1
ATOM 811 O O . GLY A 1 103 ? 3.307 -0.568 -21.359 1.00 94.06 103 GLY A O 1
ATOM 812 N N . GLU A 1 104 ? 1.522 -0.128 -20.095 1.00 96.19 104 GLU A N 1
ATOM 813 C CA . GLU A 1 104 ? 0.930 0.909 -20.957 1.00 96.19 104 GLU A CA 1
ATOM 814 C C . GLU A 1 104 ? 1.131 2.341 -20.424 1.00 96.19 104 GLU A C 1
ATOM 816 O O . GLU A 1 104 ? 0.722 3.318 -21.063 1.00 96.19 104 GLU A O 1
ATOM 821 N N . CYS A 1 105 ? 1.724 2.500 -19.235 1.00 96.06 105 CYS A N 1
ATOM 822 C CA . CYS A 1 105 ? 1.948 3.821 -18.650 1.00 96.06 105 CYS A CA 1
ATOM 823 C C . CYS A 1 105 ? 3.014 4.598 -19.431 1.00 96.06 105 CYS A C 1
ATOM 825 O O . CYS A 1 105 ? 4.093 4.087 -19.708 1.00 96.06 105 CYS A O 1
ATOM 827 N N . LYS A 1 106 ? 2.721 5.865 -19.741 1.00 96.31 106 LYS A N 1
ATOM 828 C CA . LYS A 1 106 ? 3.616 6.765 -20.492 1.00 96.31 106 LYS A CA 1
ATOM 829 C C . LYS A 1 106 ? 4.298 7.826 -19.626 1.00 96.31 106 LYS A C 1
ATOM 831 O O . LYS A 1 106 ? 5.042 8.647 -20.150 1.00 96.31 106 LYS A O 1
ATOM 836 N N . PHE A 1 107 ? 3.989 7.861 -18.333 1.00 96.25 107 PHE A N 1
ATOM 837 C CA . PHE A 1 107 ? 4.561 8.819 -17.386 1.00 96.25 107 PHE A CA 1
ATOM 838 C C . PHE A 1 107 ? 5.816 8.229 -16.738 1.00 96.25 107 PHE A C 1
ATOM 840 O O . PHE A 1 107 ? 5.911 7.011 -16.617 1.00 96.25 107 PHE A O 1
ATOM 847 N N . SER A 1 108 ? 6.756 9.073 -16.305 1.00 94.38 108 SER A N 1
ATOM 848 C CA . SER A 1 108 ? 7.866 8.621 -15.454 1.00 94.38 108 SER A CA 1
ATOM 849 C C . SER A 1 108 ? 7.384 8.306 -14.031 1.00 94.38 108 SER A C 1
ATOM 851 O O . SER A 1 108 ? 6.262 8.671 -13.657 1.00 94.38 108 SER A O 1
ATOM 853 N N . ASP A 1 109 ? 8.235 7.659 -13.230 1.00 91.19 109 ASP A N 1
ATOM 854 C CA . ASP A 1 109 ? 7.938 7.298 -11.836 1.00 91.19 109 ASP A CA 1
ATOM 855 C C . ASP A 1 109 ? 7.553 8.538 -10.995 1.00 91.19 109 ASP A C 1
ATOM 857 O O . ASP A 1 109 ? 6.673 8.455 -10.141 1.00 91.19 109 ASP A O 1
ATOM 861 N N . GLU A 1 110 ? 8.128 9.710 -11.285 1.00 90.12 110 GLU A N 1
ATOM 862 C CA . GLU A 1 110 ? 7.872 10.972 -10.572 1.00 90.12 110 GLU A CA 1
ATOM 863 C C . GLU A 1 110 ? 6.646 11.734 -11.096 1.00 90.12 110 GLU A C 1
ATOM 865 O O . GLU A 1 110 ? 6.032 12.516 -10.368 1.00 90.12 110 GLU A O 1
ATOM 870 N N . GLN A 1 111 ? 6.304 11.553 -12.374 1.00 93.56 111 GLN A N 1
ATOM 871 C CA . GLN A 1 111 ? 5.205 12.270 -13.029 1.00 93.56 111 GLN A CA 1
ATOM 872 C C . GLN A 1 111 ? 3.871 11.528 -12.931 1.00 93.56 111 GLN A C 1
ATOM 874 O O . GLN A 1 111 ? 2.807 12.127 -13.118 1.00 93.56 111 GLN A O 1
ATOM 879 N N . CYS A 1 112 ? 3.906 10.220 -12.679 1.00 94.25 112 CYS A N 1
ATOM 880 C CA . CYS A 1 112 ? 2.702 9.417 -12.597 1.00 94.25 112 CYS A CA 1
ATOM 881 C C . CYS A 1 112 ? 1.871 9.778 -11.357 1.00 94.25 112 CYS A C 1
ATOM 883 O O . CYS A 1 112 ? 2.372 9.968 -10.252 1.00 94.25 112 CYS A O 1
ATOM 885 N N . ARG A 1 113 ? 0.544 9.832 -11.528 1.00 92.50 113 ARG A N 1
ATOM 886 C CA . ARG A 1 113 ? -0.405 10.091 -10.428 1.00 92.50 113 ARG A CA 1
ATOM 887 C C . ARG A 1 113 ? -0.397 8.983 -9.362 1.00 92.50 113 ARG A C 1
ATOM 889 O O . ARG A 1 113 ? -0.798 9.234 -8.221 1.00 92.50 113 ARG A O 1
ATOM 896 N N . TYR A 1 114 ? -0.034 7.771 -9.768 1.00 94.56 114 TYR A N 1
ATOM 897 C CA . TYR A 1 114 ? -0.044 6.550 -8.972 1.00 94.56 114 TYR A CA 1
ATOM 898 C C . TYR A 1 114 ? 1.353 5.919 -8.994 1.00 94.56 114 TYR A C 1
ATOM 900 O O . TYR A 1 114 ? 2.116 6.115 -9.933 1.00 94.56 114 TYR A O 1
ATOM 908 N N . SER A 1 115 ? 1.672 5.137 -7.971 1.00 95.50 115 SER A N 1
ATOM 909 C CA . SER A 1 115 ? 2.976 4.511 -7.779 1.00 95.50 115 SER A CA 1
ATOM 910 C C . SER A 1 115 ? 3.323 3.524 -8.893 1.00 95.50 115 SER A C 1
ATOM 912 O O . SER A 1 115 ? 2.534 2.631 -9.209 1.00 95.50 115 SER A O 1
ATOM 914 N N . HIS A 1 116 ? 4.546 3.605 -9.411 1.00 96.06 116 HIS A N 1
ATOM 915 C CA . HIS A 1 116 ? 5.187 2.513 -10.154 1.00 96.06 116 HIS A CA 1
ATOM 916 C C . HIS A 1 116 ? 5.933 1.545 -9.222 1.00 96.06 116 HIS A C 1
ATOM 918 O O . HIS A 1 116 ? 6.687 0.687 -9.673 1.00 96.06 116 HIS A O 1
ATOM 924 N N . GLY A 1 117 ? 5.744 1.680 -7.909 1.00 95.06 117 GLY A N 1
ATOM 925 C CA . GLY A 1 117 ? 6.540 1.007 -6.895 1.00 95.06 117 GLY A CA 1
ATOM 926 C C . GLY A 1 117 ? 7.778 1.800 -6.495 1.00 95.06 117 GLY A C 1
ATOM 927 O O . GLY A 1 117 ? 8.053 2.872 -7.027 1.00 95.06 117 GLY A O 1
ATOM 928 N N . ALA A 1 118 ? 8.511 1.259 -5.529 1.00 94.81 118 ALA A N 1
ATOM 929 C CA . ALA A 1 118 ? 9.785 1.794 -5.072 1.00 94.81 118 ALA A CA 1
ATOM 930 C C . ALA A 1 118 ? 10.908 0.833 -5.463 1.00 94.81 118 ALA A C 1
ATOM 932 O O . ALA A 1 118 ? 10.774 -0.376 -5.269 1.00 94.81 118 ALA A O 1
ATOM 933 N N . VAL A 1 119 ? 12.004 1.366 -6.000 1.00 94.81 119 VAL A N 1
ATOM 934 C CA . VAL A 1 119 ? 13.229 0.594 -6.232 1.00 94.81 119 VAL A CA 1
ATOM 935 C C . VAL A 1 119 ? 14.070 0.637 -4.965 1.00 94.81 119 VAL A C 1
ATOM 937 O O . VAL A 1 119 ? 14.383 1.712 -4.453 1.00 94.81 119 VAL A O 1
ATOM 940 N N . VAL A 1 120 ? 14.402 -0.536 -4.437 1.00 94.06 120 VAL A N 1
ATOM 941 C CA . VAL A 1 120 ? 15.173 -0.697 -3.204 1.00 94.06 120 VAL A CA 1
ATOM 942 C C . VAL A 1 120 ? 16.193 -1.817 -3.369 1.00 94.06 120 VAL A C 1
ATOM 944 O O . VAL A 1 120 ? 15.989 -2.759 -4.130 1.00 94.06 120 VAL A O 1
ATOM 947 N N . GLN A 1 121 ? 17.292 -1.725 -2.629 1.00 93.31 121 GLN A N 1
ATOM 948 C CA . GLN A 1 121 ? 18.246 -2.826 -2.499 1.00 93.31 121 GLN A CA 1
ATOM 949 C C . GLN A 1 121 ? 17.593 -4.012 -1.785 1.00 93.31 121 GLN A C 1
ATOM 951 O O . GLN A 1 121 ? 16.863 -3.818 -0.806 1.00 93.31 121 GLN A O 1
ATOM 956 N N . LEU A 1 122 ? 17.884 -5.229 -2.243 1.00 92.25 122 LEU A N 1
ATOM 957 C CA . LEU A 1 122 ? 17.351 -6.453 -1.655 1.00 92.25 122 LEU A CA 1
ATOM 958 C C . LEU A 1 122 ? 17.741 -6.565 -0.173 1.00 92.25 122 LEU A C 1
ATOM 960 O O . LEU A 1 122 ? 16.893 -6.894 0.656 1.00 92.25 122 LEU A O 1
ATOM 964 N N . SER A 1 123 ? 18.972 -6.190 0.189 1.00 92.81 123 SER A N 1
ATOM 965 C CA . SER A 1 123 ? 19.434 -6.187 1.588 1.00 92.81 123 SER A CA 1
ATOM 966 C C . SER A 1 123 ? 18.697 -5.196 2.502 1.00 92.81 123 SER A C 1
ATOM 968 O O . SER A 1 123 ? 18.691 -5.359 3.726 1.00 92.81 123 SER A O 1
ATOM 970 N N . ASN A 1 124 ? 18.036 -4.179 1.937 1.00 94.25 124 ASN A N 1
ATOM 971 C CA . ASN A 1 124 ? 17.272 -3.192 2.703 1.00 94.25 124 ASN A CA 1
ATOM 972 C C . ASN A 1 124 ? 15.841 -3.644 3.015 1.00 94.25 124 ASN A C 1
ATOM 974 O O . ASN A 1 124 ? 15.176 -3.000 3.838 1.00 94.25 124 ASN A O 1
ATOM 978 N N . LEU A 1 125 ? 15.367 -4.737 2.406 1.00 95.81 125 LEU A N 1
ATOM 979 C CA . LEU A 1 125 ? 14.060 -5.300 2.724 1.00 95.81 125 LEU A CA 1
ATOM 980 C C . LEU A 1 125 ? 13.998 -5.727 4.194 1.00 95.81 125 LEU A C 1
ATOM 982 O O . LEU A 1 125 ? 14.939 -6.283 4.761 1.00 95.81 125 LEU A O 1
ATOM 986 N N . LYS A 1 126 ? 12.859 -5.454 4.825 1.00 97.50 126 LYS A N 1
ATOM 987 C CA . LYS A 1 126 ? 12.513 -5.952 6.156 1.00 97.50 126 LYS A CA 1
ATOM 988 C C . LYS A 1 126 ? 11.465 -7.047 6.037 1.00 97.50 126 LYS A C 1
ATOM 990 O O . LYS A 1 126 ? 10.760 -7.143 5.031 1.00 97.50 126 LYS A O 1
ATOM 995 N N . GLU A 1 127 ? 11.355 -7.855 7.083 1.00 96.62 127 GLU A N 1
ATOM 996 C CA . GLU A 1 127 ? 10.291 -8.848 7.199 1.00 96.62 127 GLU A CA 1
ATOM 997 C C . GLU A 1 127 ? 8.915 -8.168 7.129 1.00 96.62 127 GLU A C 1
ATOM 999 O O . GLU A 1 127 ? 8.729 -7.046 7.616 1.00 96.62 127 GLU A O 1
ATOM 1004 N N . ALA A 1 128 ? 7.955 -8.828 6.479 1.00 95.88 128 ALA A N 1
ATOM 1005 C CA . ALA A 1 128 ? 6.598 -8.313 6.383 1.00 95.88 128 ALA A CA 1
ATOM 1006 C C . ALA A 1 128 ? 5.985 -8.147 7.782 1.00 95.88 128 ALA A C 1
ATOM 1008 O O . ALA A 1 128 ? 6.042 -9.041 8.619 1.00 95.88 128 ALA A O 1
ATOM 1009 N N . ILE A 1 129 ? 5.343 -7.006 8.026 1.00 94.56 129 ILE A N 1
ATOM 1010 C CA . ILE A 1 129 ? 4.710 -6.717 9.311 1.00 94.56 129 ILE A CA 1
ATOM 1011 C C . ILE A 1 129 ? 3.391 -7.483 9.382 1.00 94.56 129 ILE A C 1
ATOM 1013 O O . ILE A 1 129 ? 2.424 -7.143 8.685 1.00 94.56 129 ILE A O 1
ATOM 1017 N N . GLU A 1 130 ? 3.333 -8.490 10.246 1.00 92.56 130 GLU A N 1
ATOM 1018 C CA . GLU A 1 130 ? 2.105 -9.232 10.500 1.00 92.56 130 GLU A CA 1
ATOM 1019 C C . GLU A 1 130 ? 1.167 -8.482 11.463 1.00 92.56 130 GLU A C 1
ATOM 1021 O O . GLU A 1 130 ? 1.599 -7.928 12.481 1.00 92.56 130 GLU A O 1
ATOM 1026 N N . PRO A 1 131 ? -0.143 -8.443 11.171 1.00 89.75 131 PRO A N 1
ATOM 1027 C CA . PRO A 1 131 ? -1.115 -7.820 12.056 1.00 89.75 131 PRO A CA 1
ATOM 1028 C C . PRO A 1 131 ? -1.316 -8.645 13.334 1.00 89.75 131 PRO A C 1
ATOM 1030 O O . PRO A 1 131 ? -1.717 -9.807 13.300 1.00 89.75 131 PRO A O 1
ATOM 1033 N N . ASN A 1 132 ? -1.128 -8.010 14.491 1.00 89.81 132 ASN A N 1
ATOM 1034 C CA . ASN A 1 132 ? -1.433 -8.620 15.783 1.00 89.81 132 ASN A CA 1
ATOM 1035 C C . ASN A 1 132 ? -2.906 -8.398 16.166 1.00 89.81 132 ASN A C 1
ATOM 1037 O O . ASN A 1 132 ? -3.282 -7.337 16.670 1.00 89.81 132 ASN A O 1
ATOM 1041 N N . TYR A 1 133 ? -3.732 -9.426 15.969 1.00 89.25 133 TYR A N 1
ATOM 1042 C CA . TYR A 1 133 ? -5.157 -9.386 16.313 1.00 89.25 133 TYR A CA 1
ATOM 1043 C C . TYR A 1 133 ? -5.458 -9.673 17.792 1.00 89.25 133 TYR A C 1
ATOM 1045 O O . TYR A 1 133 ? -6.515 -9.277 18.281 1.00 89.25 133 TYR A O 1
ATOM 1053 N N . ALA A 1 134 ? -4.546 -10.325 18.520 1.00 88.56 134 ALA A N 1
ATOM 1054 C CA . ALA A 1 134 ? -4.775 -10.750 19.904 1.00 88.56 134 ALA A CA 1
ATOM 1055 C C . ALA A 1 134 ? -4.922 -9.565 20.874 1.00 88.56 134 ALA A C 1
ATOM 1057 O O . ALA A 1 134 ? -5.632 -9.652 21.871 1.00 88.56 134 ALA A O 1
ATOM 1058 N N . ASN A 1 135 ? -4.287 -8.436 20.552 1.00 87.62 135 ASN A N 1
ATOM 1059 C CA . ASN A 1 135 ? -4.264 -7.238 21.394 1.00 87.62 135 ASN A CA 1
ATOM 1060 C C . ASN A 1 135 ? -5.321 -6.185 21.010 1.00 87.62 135 ASN A C 1
ATOM 1062 O O . ASN A 1 135 ? -5.273 -5.045 21.488 1.00 87.62 135 ASN A O 1
ATOM 1066 N N . ILE A 1 136 ? -6.269 -6.525 20.131 1.00 92.00 136 ILE A N 1
ATOM 1067 C CA . ILE A 1 136 ? -7.327 -5.598 19.723 1.00 92.00 136 ILE A CA 1
ATOM 1068 C C . ILE A 1 136 ? -8.312 -5.394 20.877 1.00 92.00 136 ILE A C 1
ATOM 1070 O O . ILE A 1 136 ? -8.961 -6.323 21.345 1.00 92.00 136 ILE A O 1
ATOM 1074 N N . LYS A 1 137 ? -8.461 -4.138 21.303 1.00 94.00 137 LYS A N 1
ATOM 1075 C CA . LYS A 1 137 ? -9.404 -3.710 22.338 1.00 94.00 137 LYS A CA 1
ATOM 1076 C C . LYS A 1 137 ? -10.038 -2.378 21.966 1.00 94.00 137 LYS A C 1
ATOM 1078 O O . LYS A 1 137 ? -9.586 -1.685 21.054 1.00 94.00 137 LYS A O 1
ATOM 1083 N N . ILE A 1 138 ? -11.086 -1.999 22.688 1.00 96.06 138 ILE A N 1
ATOM 1084 C CA . ILE A 1 138 ? -11.699 -0.675 22.542 1.00 96.06 138 ILE A CA 1
ATOM 1085 C C . ILE A 1 138 ? -10.624 0.399 22.766 1.00 96.06 138 ILE A C 1
ATOM 1087 O O . ILE A 1 138 ? -9.853 0.337 23.721 1.00 96.06 138 ILE A O 1
ATOM 1091 N N . GLY A 1 139 ? -10.557 1.369 21.856 1.00 94.56 139 GLY A N 1
ATOM 1092 C CA . GLY A 1 139 ? -9.533 2.412 21.836 1.00 94.56 139 GLY A CA 1
ATOM 1093 C C . GLY A 1 139 ? -8.277 2.072 21.028 1.00 94.56 139 GLY A C 1
ATOM 1094 O O . GLY A 1 139 ? -7.513 2.989 20.729 1.00 94.56 139 GLY A O 1
ATOM 1095 N N . SER A 1 140 ? -8.066 0.815 20.616 1.00 94.75 140 SER A N 1
ATOM 1096 C CA . SER A 1 140 ? -6.948 0.458 19.733 1.00 94.75 140 SER A CA 1
ATOM 1097 C C . SER A 1 140 ? -7.051 1.184 18.390 1.00 94.75 140 SER A C 1
ATOM 1099 O O . SER A 1 140 ? -8.133 1.281 17.803 1.00 94.75 140 SER A O 1
ATOM 1101 N N . ARG A 1 141 ? -5.910 1.670 17.891 1.00 93.62 141 ARG A N 1
ATOM 1102 C CA . ARG A 1 141 ? -5.774 2.205 16.532 1.00 93.62 141 ARG A CA 1
ATOM 1103 C C . ARG A 1 141 ? -5.486 1.070 15.563 1.00 93.62 141 ARG A C 1
ATOM 1105 O O . ARG A 1 141 ? -4.603 0.259 15.821 1.00 93.62 141 ARG A O 1
ATOM 1112 N N . ILE A 1 142 ? -6.218 1.035 14.459 1.00 93.62 142 ILE A N 1
ATOM 1113 C CA . ILE A 1 142 ? -6.118 -0.005 13.435 1.00 93.62 142 ILE A CA 1
ATOM 1114 C C . ILE A 1 142 ? -6.073 0.614 12.038 1.00 93.62 142 ILE A C 1
ATOM 1116 O O . ILE A 1 142 ? -6.529 1.743 11.833 1.00 93.62 142 ILE A O 1
ATOM 1120 N N . LEU A 1 143 ? -5.553 -0.148 11.079 1.00 93.50 143 LEU A N 1
ATOM 1121 C CA . LEU A 1 143 ? -5.764 0.095 9.656 1.00 93.50 143 LEU A CA 1
ATOM 1122 C C . LEU A 1 143 ? -6.934 -0.765 9.175 1.00 93.50 143 LEU A C 1
ATOM 1124 O O . LEU A 1 143 ? -7.034 -1.936 9.534 1.00 93.50 143 LEU A O 1
ATOM 1128 N N . LEU A 1 144 ? -7.817 -0.186 8.368 1.00 93.50 144 LEU A N 1
ATOM 1129 C CA . LEU A 1 144 ? -8.975 -0.870 7.801 1.00 93.50 144 LEU A CA 1
ATOM 1130 C C . LEU A 1 144 ? -9.159 -0.502 6.331 1.00 93.50 144 LEU A C 1
ATOM 1132 O O . LEU A 1 144 ? -8.853 0.615 5.918 1.00 93.50 144 LEU A O 1
ATOM 1136 N N . LYS A 1 145 ? -9.695 -1.433 5.547 1.00 92.56 145 LYS A N 1
ATOM 1137 C CA . LYS A 1 145 ? -10.080 -1.197 4.155 1.00 92.56 145 LYS A CA 1
ATOM 1138 C C . LYS A 1 145 ? -11.592 -1.023 4.078 1.00 92.56 145 LYS A C 1
ATOM 1140 O O . LYS A 1 145 ? -12.335 -1.769 4.715 1.00 92.56 145 LYS A O 1
ATOM 1145 N N . LEU A 1 146 ? -12.052 -0.022 3.333 1.00 92.00 146 LEU A N 1
ATOM 1146 C CA . LEU A 1 146 ? -13.484 0.211 3.158 1.00 92.00 146 LEU A CA 1
ATOM 1147 C C . LEU A 1 146 ? -14.073 -0.776 2.158 1.00 92.00 146 LEU A C 1
ATOM 1149 O O . LEU A 1 146 ? -13.457 -1.061 1.132 1.00 92.00 146 LEU A O 1
ATOM 1153 N N . LYS A 1 147 ? -15.293 -1.244 2.436 1.00 89.44 147 LYS A N 1
ATOM 1154 C CA . LYS A 1 147 ? -16.053 -2.017 1.458 1.00 89.44 147 LYS A CA 1
ATOM 1155 C C . LYS A 1 147 ? -16.560 -1.063 0.358 1.00 89.44 147 LYS A C 1
ATOM 1157 O O . LYS A 1 147 ? -17.202 -0.063 0.698 1.00 89.44 147 LYS A O 1
ATOM 1162 N N . PRO A 1 148 ? -16.267 -1.332 -0.923 1.00 89.19 148 PRO A N 1
ATOM 1163 C CA . PRO A 1 148 ? -16.886 -0.624 -2.040 1.00 89.19 148 PRO A CA 1
ATOM 1164 C C . PRO A 1 148 ? -18.395 -0.945 -2.125 1.00 89.19 148 PRO A C 1
ATOM 1166 O O . PRO A 1 148 ? -18.824 -1.979 -1.603 1.00 89.19 148 PRO A O 1
ATOM 1169 N N . PRO A 1 149 ? -19.207 -0.074 -2.749 1.00 87.81 149 PRO A N 1
ATOM 1170 C CA . PRO A 1 149 ? -20.562 -0.402 -3.186 1.00 87.81 149 PRO A CA 1
ATOM 1171 C C . PRO A 1 149 ? -20.554 -1.624 -4.110 1.00 87.81 149 PRO A C 1
ATOM 1173 O O . PRO A 1 149 ? -19.571 -1.852 -4.814 1.00 87.81 149 PRO A O 1
ATOM 1176 N N . ASP A 1 150 ? -21.629 -2.413 -4.102 1.00 85.69 150 ASP A N 1
ATOM 1177 C CA . ASP A 1 150 ? -21.681 -3.673 -4.858 1.00 85.69 150 ASP A CA 1
ATOM 1178 C C . ASP A 1 150 ? -21.724 -3.452 -6.393 1.00 85.69 150 ASP A C 1
ATOM 1180 O O . ASP A 1 150 ? -21.465 -4.380 -7.153 1.00 85.69 150 ASP A O 1
ATOM 1184 N N . ASP A 1 151 ? -22.020 -2.233 -6.852 1.00 82.06 151 ASP A N 1
ATOM 1185 C CA . ASP A 1 151 ? -22.108 -1.816 -8.258 1.00 82.06 151 ASP A CA 1
ATOM 1186 C C . ASP A 1 151 ? -20.820 -1.185 -8.824 1.00 82.06 151 ASP A C 1
ATOM 1188 O O . ASP A 1 151 ? -20.751 -0.893 -10.019 1.00 82.06 151 ASP A O 1
ATOM 1192 N N . GLU A 1 152 ? -19.787 -0.983 -8.001 1.00 81.00 152 GLU A N 1
ATOM 1193 C CA . GLU A 1 152 ? -18.532 -0.355 -8.427 1.00 81.00 152 GLU A CA 1
ATOM 1194 C C . GLU A 1 152 ? -17.492 -1.393 -8.869 1.00 81.00 152 GLU A C 1
ATOM 1196 O O . GLU A 1 152 ? -17.113 -2.299 -8.122 1.00 81.00 152 GLU A O 1
ATOM 1201 N N . ASP A 1 153 ? -16.962 -1.217 -10.081 1.00 81.00 153 ASP A N 1
ATOM 1202 C CA . ASP A 1 153 ? -15.834 -2.005 -10.574 1.00 81.00 153 ASP A CA 1
ATOM 1203 C C . ASP A 1 153 ? -14.526 -1.549 -9.910 1.00 81.00 153 ASP A C 1
ATOM 1205 O O . ASP A 1 153 ? -14.008 -0.455 -10.155 1.00 81.00 153 ASP A O 1
ATOM 1209 N N . MET A 1 154 ? -13.987 -2.435 -9.077 1.00 83.31 154 MET A N 1
ATOM 1210 C CA . MET A 1 154 ? -12.777 -2.233 -8.282 1.00 83.31 154 MET A CA 1
ATOM 1211 C C . MET A 1 154 ? -11.528 -2.866 -8.904 1.00 83.31 154 MET A C 1
ATOM 1213 O O . MET A 1 154 ? -10.491 -2.939 -8.241 1.00 83.31 154 MET A O 1
ATOM 1217 N N . SER A 1 155 ? -11.607 -3.329 -10.155 1.00 80.94 155 SER A N 1
ATOM 1218 C CA . SER A 1 155 ? -10.459 -3.881 -10.885 1.00 80.94 155 SER A CA 1
ATOM 1219 C C . SER A 1 155 ? -9.390 -2.825 -11.178 1.00 80.94 155 SER A C 1
ATOM 1221 O O . SER A 1 155 ? -8.199 -3.128 -11.184 1.00 80.94 155 SER A O 1
ATOM 1223 N N . VAL A 1 156 ? -9.802 -1.569 -11.369 1.00 79.69 156 VAL A N 1
ATOM 1224 C CA . VAL A 1 156 ? -8.916 -0.469 -11.754 1.00 79.69 156 VAL A CA 1
ATOM 1225 C C . VAL A 1 156 ? -9.078 0.702 -10.796 1.00 79.69 156 VAL A C 1
ATOM 1227 O O . VAL A 1 156 ? -10.184 1.190 -10.559 1.00 79.69 156 VAL A O 1
ATOM 1230 N N . VAL A 1 157 ? -7.948 1.207 -10.299 1.00 81.56 157 VAL A N 1
ATOM 1231 C CA . VAL A 1 157 ? -7.917 2.428 -9.491 1.00 81.56 157 VAL A CA 1
ATOM 1232 C C . VAL A 1 157 ? -8.359 3.612 -10.350 1.00 81.56 157 VAL A C 1
ATOM 1234 O O . VAL A 1 157 ? -7.703 3.970 -11.329 1.00 81.56 157 VAL A O 1
ATOM 1237 N N . LYS A 1 158 ? -9.467 4.246 -9.963 1.00 85.44 158 LYS A N 1
ATOM 1238 C CA . LYS A 1 158 ? -9.986 5.477 -10.572 1.00 85.44 158 LYS A CA 1
ATOM 1239 C C . LYS A 1 158 ? -10.174 6.529 -9.493 1.00 85.44 158 LYS A C 1
ATOM 1241 O O . LYS A 1 158 ? -10.437 6.214 -8.337 1.00 85.44 158 LYS A O 1
ATOM 1246 N N . LYS A 1 159 ? -10.144 7.806 -9.876 1.00 84.12 159 LYS A N 1
ATOM 1247 C CA . LYS A 1 159 ? -10.299 8.927 -8.934 1.00 84.12 159 LYS A CA 1
ATOM 1248 C C . LYS A 1 159 ? -11.568 8.846 -8.067 1.00 84.12 159 LYS A C 1
ATOM 1250 O O . LYS A 1 159 ? -11.540 9.248 -6.909 1.00 84.12 159 LYS A O 1
ATOM 1255 N N . SER A 1 160 ? -12.673 8.322 -8.601 1.00 84.12 160 SER A N 1
ATOM 1256 C CA . SER A 1 160 ? -13.929 8.122 -7.858 1.00 84.12 160 SER A CA 1
ATOM 1257 C C . SER A 1 160 ? -13.852 6.992 -6.823 1.00 84.12 160 SER A C 1
ATOM 1259 O O . SER A 1 160 ? -14.495 7.080 -5.774 1.00 84.12 160 SER A O 1
ATOM 1261 N N . THR A 1 161 ? -13.051 5.960 -7.096 1.00 88.19 161 THR A N 1
ATOM 1262 C CA . THR A 1 161 ? -12.942 4.737 -6.291 1.00 88.19 161 THR A CA 1
ATOM 1263 C C . THR A 1 161 ? -11.691 4.697 -5.411 1.00 88.19 161 THR A C 1
ATOM 1265 O O . THR A 1 161 ? -11.619 3.848 -4.527 1.00 88.19 161 THR A O 1
ATOM 1268 N N . GLU A 1 162 ? -10.745 5.638 -5.563 1.00 90.31 162 GLU A N 1
ATOM 1269 C CA . GLU A 1 162 ? -9.479 5.747 -4.803 1.00 90.31 162 GLU A CA 1
ATOM 1270 C C . GLU A 1 162 ? -9.657 5.472 -3.302 1.00 90.31 162 GLU A C 1
ATOM 1272 O O . GLU A 1 162 ? -8.915 4.689 -2.709 1.00 90.31 162 GLU A O 1
ATOM 1277 N N . LYS A 1 163 ? -10.700 6.043 -2.688 1.00 90.12 163 LYS A N 1
ATOM 1278 C CA . LYS A 1 163 ? -11.006 5.863 -1.260 1.00 90.12 163 LYS A CA 1
ATOM 1279 C C . LYS A 1 163 ? -11.225 4.399 -0.845 1.00 90.12 163 LYS A C 1
ATOM 1281 O O . LYS A 1 163 ? -11.008 4.080 0.315 1.00 90.12 163 LYS A O 1
ATOM 1286 N N . TYR A 1 164 ? -11.639 3.513 -1.745 1.00 92.31 164 TYR A N 1
ATOM 1287 C CA . TYR A 1 1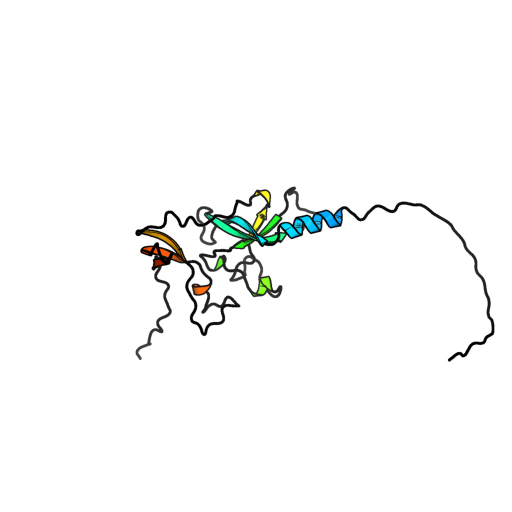64 ? -11.838 2.085 -1.468 1.00 92.31 164 TYR A CA 1
ATOM 1288 C C . TYR A 1 164 ? -10.572 1.247 -1.714 1.00 92.31 164 TYR A C 1
ATOM 1290 O O . TYR A 1 164 ? -10.453 0.134 -1.200 1.00 92.31 164 TYR A O 1
ATOM 1298 N N . HIS A 1 165 ? -9.604 1.781 -2.465 1.00 92.31 165 HIS A N 1
ATOM 1299 C CA . HIS A 1 165 ? -8.294 1.151 -2.646 1.00 92.31 165 HIS A CA 1
ATOM 1300 C C . HIS A 1 165 ? -7.315 1.490 -1.515 1.00 92.31 165 HIS A C 1
ATOM 1302 O O . HIS A 1 165 ? -6.354 0.752 -1.305 1.00 92.31 165 HIS A O 1
ATOM 1308 N N . LEU A 1 166 ? -7.574 2.569 -0.773 1.00 94.69 166 LEU A N 1
ATOM 1309 C CA . LEU A 1 166 ? -6.762 2.999 0.361 1.00 94.69 166 LEU A CA 1
ATOM 1310 C C . LEU A 1 166 ? -7.112 2.266 1.661 1.00 94.69 166 LEU A C 1
ATOM 1312 O O . LEU A 1 166 ? -8.266 1.922 1.932 1.00 94.69 166 LEU A O 1
ATOM 1316 N N . TRP A 1 167 ? -6.091 2.103 2.495 1.00 95.00 167 TRP A N 1
ATOM 1317 C CA . TRP A 1 167 ? -6.215 1.725 3.893 1.00 95.00 167 TRP A CA 1
ATOM 1318 C C . TRP A 1 167 ? -6.356 2.969 4.758 1.00 95.00 167 TRP A C 1
ATOM 1320 O O . TRP A 1 167 ? -5.576 3.915 4.667 1.00 95.00 167 TRP A O 1
ATOM 1330 N N . HIS A 1 168 ? -7.346 2.939 5.639 1.00 94.19 168 HIS A N 1
ATOM 1331 C CA . HIS A 1 168 ? -7.720 4.059 6.484 1.00 94.19 168 HIS A CA 1
ATOM 1332 C C . HIS A 1 168 ? -7.408 3.771 7.935 1.00 94.19 168 HIS A C 1
ATOM 1334 O O . HIS A 1 168 ? -7.554 2.648 8.414 1.00 94.19 168 HIS A O 1
ATOM 1340 N N . ARG A 1 169 ? -7.035 4.818 8.662 1.00 93.69 169 ARG A N 1
ATOM 1341 C CA . ARG A 1 169 ? -6.860 4.743 10.108 1.00 93.69 169 ARG A CA 1
ATOM 1342 C C . ARG A 1 169 ? -8.210 4.818 10.808 1.00 93.69 169 ARG A C 1
ATOM 1344 O O . ARG A 1 169 ? -9.029 5.693 10.517 1.00 93.69 169 ARG A O 1
ATOM 1351 N N . GLY A 1 170 ? -8.418 3.925 11.765 1.00 94.69 170 GLY A N 1
ATOM 1352 C CA . GLY A 1 170 ? -9.609 3.890 12.600 1.00 94.69 170 GLY A CA 1
ATOM 1353 C C . GLY A 1 170 ? -9.290 3.590 14.057 1.00 94.69 170 GLY A C 1
ATOM 1354 O O . GLY A 1 170 ? -8.219 3.092 14.394 1.00 94.69 170 GLY A O 1
ATOM 1355 N N . VAL A 1 171 ? -10.252 3.893 14.923 1.00 95.75 171 VAL A N 1
ATOM 1356 C CA . VAL A 1 171 ? -10.220 3.577 16.351 1.00 95.75 171 VAL A CA 1
ATOM 1357 C C . VAL A 1 171 ? -11.336 2.598 16.661 1.00 95.75 171 VAL A C 1
ATOM 1359 O O . VAL A 1 171 ? -12.505 2.873 16.382 1.00 95.75 171 VAL A O 1
ATOM 1362 N N . VAL A 1 172 ? -10.986 1.479 17.280 1.00 96.12 172 VAL A N 1
ATOM 1363 C CA . VAL A 1 172 ? -11.937 0.450 17.700 1.00 96.12 172 VAL A CA 1
ATOM 1364 C C . VAL A 1 172 ? -12.884 1.009 18.766 1.00 96.12 172 VAL A C 1
ATOM 1366 O O . VAL A 1 172 ? -12.459 1.611 19.753 1.00 96.12 172 VAL A O 1
ATOM 1369 N N . LYS A 1 173 ? -14.187 0.822 18.559 1.00 96.56 173 LYS A N 1
ATOM 1370 C CA . LYS A 1 173 ? -15.288 1.240 19.442 1.00 96.56 173 LYS A CA 1
ATOM 1371 C C . LYS A 1 173 ? -16.018 0.069 20.084 1.00 96.56 173 LYS A C 1
ATOM 1373 O O . LYS A 1 173 ? -16.540 0.230 21.179 1.00 96.56 173 LYS A O 1
ATOM 1378 N N . GLY A 1 174 ? -16.009 -1.090 19.441 1.00 94.75 174 GLY A N 1
ATOM 1379 C CA . GLY A 1 174 ? -16.545 -2.329 19.988 1.00 94.75 174 GLY A CA 1
ATOM 1380 C C . GLY A 1 174 ? -15.784 -3.518 19.425 1.00 94.75 174 GLY A C 1
ATOM 1381 O O . GLY A 1 174 ? -15.286 -3.449 18.302 1.00 94.75 174 GLY A O 1
ATOM 1382 N N . VAL A 1 175 ? -15.683 -4.585 20.209 1.00 94.62 175 VAL A N 1
ATOM 1383 C CA . VAL A 1 175 ? -15.048 -5.846 19.812 1.00 94.62 175 VAL A CA 1
ATOM 1384 C C . VAL A 1 175 ? -16.022 -6.970 20.127 1.00 94.62 175 VAL A C 1
ATOM 1386 O O . VAL A 1 175 ? -16.539 -7.041 21.237 1.00 94.62 175 VAL A O 1
ATOM 1389 N N . ASP A 1 176 ? -16.262 -7.826 19.144 1.00 92.81 176 ASP A N 1
ATOM 1390 C CA . ASP A 1 176 ? -17.002 -9.073 19.277 1.00 92.81 176 ASP A CA 1
ATOM 1391 C C . ASP A 1 176 ? -16.003 -10.2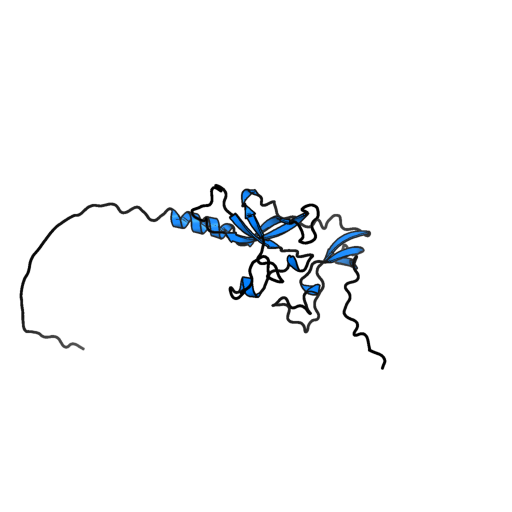16 19.055 1.00 92.81 176 ASP A C 1
ATOM 1393 O O . ASP A 1 176 ? -15.580 -10.492 17.926 1.00 92.81 176 ASP A O 1
ATOM 1397 N N . VAL A 1 177 ? -15.564 -10.822 20.161 1.00 86.81 177 VAL A N 1
ATOM 1398 C CA . VAL A 1 177 ? -14.527 -11.864 20.169 1.00 86.81 177 VAL A CA 1
ATOM 1399 C C . VAL A 1 177 ? -15.047 -13.160 19.547 1.00 86.81 177 VAL A C 1
ATOM 1401 O O . VAL A 1 177 ? -14.306 -13.825 18.825 1.00 86.81 177 VAL A O 1
ATOM 1404 N N . GLU A 1 178 ? -16.322 -13.490 19.761 1.00 90.31 178 GLU A N 1
ATOM 1405 C CA . GLU A 1 178 ? -16.948 -14.699 19.218 1.00 90.31 178 GLU A CA 1
ATOM 1406 C C . GLU A 1 178 ? -17.037 -14.629 17.693 1.00 90.31 178 GLU A C 1
ATOM 1408 O O . GLU A 1 178 ? -16.650 -15.568 16.997 1.00 90.31 178 GLU A O 1
ATOM 1413 N N . LYS A 1 179 ? -17.468 -13.480 17.159 1.00 92.19 179 LYS A N 1
ATOM 1414 C CA . LYS A 1 179 ? -17.559 -13.258 15.709 1.00 92.19 179 LYS A CA 1
ATOM 1415 C C . LYS A 1 179 ? -16.240 -12.831 15.065 1.00 92.19 179 LYS A C 1
ATOM 1417 O O . LYS A 1 179 ? -16.218 -12.594 13.859 1.00 92.19 179 LYS A O 1
ATOM 1422 N N . LYS A 1 180 ? -15.161 -12.682 15.846 1.00 90.44 180 LYS A N 1
ATOM 1423 C CA . LYS A 1 180 ? -13.867 -12.120 15.409 1.00 90.44 180 LYS A CA 1
ATOM 1424 C C . LYS A 1 180 ? -14.036 -10.823 14.609 1.00 90.44 180 LYS A C 1
ATOM 1426 O O . LYS A 1 180 ? -13.405 -10.621 13.573 1.00 90.44 180 LYS A O 1
ATOM 1431 N N . SER A 1 181 ? -14.915 -9.944 15.083 1.00 92.81 181 SER A N 1
ATOM 1432 C CA . SER A 1 181 ? -15.256 -8.697 14.400 1.00 92.81 181 SER A CA 1
ATOM 1433 C C . SER A 1 181 ? -15.105 -7.503 15.333 1.00 92.81 181 SER A C 1
ATOM 1435 O O . SER A 1 181 ? -15.152 -7.627 16.556 1.00 92.81 181 SER A O 1
ATOM 1437 N N . CYS A 1 182 ? -14.890 -6.321 14.765 1.00 93.00 182 CYS A N 1
ATOM 1438 C CA . CYS A 1 182 ? -14.849 -5.094 15.544 1.00 93.00 182 CYS A CA 1
ATOM 1439 C C . CYS A 1 182 ? -15.572 -3.967 14.815 1.00 93.00 182 CYS A C 1
ATOM 1441 O O . CYS A 1 182 ? -15.613 -3.909 13.587 1.00 93.00 182 CYS A O 1
ATOM 1443 N N . VAL A 1 183 ? -16.141 -3.057 15.599 1.00 94.31 183 VAL A N 1
ATOM 1444 C CA . VAL A 1 183 ? -16.705 -1.804 15.106 1.00 94.31 183 VAL A CA 1
ATOM 1445 C C . VAL A 1 183 ? -15.639 -0.743 15.290 1.00 94.31 183 VAL A C 1
ATOM 1447 O O . VAL A 1 183 ? -15.158 -0.544 16.405 1.00 94.31 183 VAL A O 1
ATOM 1450 N N . ALA A 1 184 ? -15.275 -0.046 14.220 1.00 94.62 184 ALA A N 1
ATOM 1451 C CA . ALA A 1 184 ? -14.274 1.011 14.257 1.00 94.62 184 ALA A CA 1
ATOM 1452 C C . ALA A 1 184 ? -14.843 2.330 13.736 1.00 94.62 184 ALA A C 1
ATOM 1454 O O . ALA A 1 184 ? -15.670 2.363 12.828 1.00 94.62 184 ALA A O 1
ATOM 1455 N N . LYS A 1 185 ? -14.375 3.435 14.317 1.00 94.31 185 LYS A N 1
ATOM 1456 C CA . LYS A 1 185 ? -14.637 4.793 13.840 1.00 94.31 185 LYS A CA 1
ATOM 1457 C C . LYS A 1 185 ? -13.413 5.291 13.079 1.00 94.31 185 LYS A C 1
ATOM 1459 O O . LYS A 1 185 ? -12.322 5.285 13.642 1.00 94.31 185 LYS A O 1
ATOM 1464 N N . LEU A 1 186 ? -13.593 5.746 11.842 1.00 93.50 186 LEU A N 1
ATOM 1465 C CA . LEU A 1 186 ? -12.532 6.378 11.048 1.00 93.50 186 LEU A CA 1
ATOM 1466 C C . LEU A 1 186 ? -11.965 7.617 11.765 1.00 93.50 186 LEU A C 1
ATOM 1468 O O . LEU A 1 186 ? -12.725 8.414 12.316 1.00 93.50 186 LEU A O 1
ATOM 1472 N N . GLU A 1 187 ? -10.637 7.779 11.764 1.00 87.62 187 GLU A N 1
ATOM 1473 C CA . GLU A 1 187 ? -9.976 8.955 12.359 1.00 87.62 187 GLU A CA 1
ATOM 1474 C C . GLU A 1 187 ? -10.118 10.201 11.472 1.00 87.62 187 GLU A C 1
ATOM 1476 O O . GLU A 1 187 ? -10.255 11.311 11.982 1.00 87.62 187 GLU A O 1
ATOM 1481 N N . GLN A 1 188 ? -10.116 10.029 10.149 1.00 76.31 188 GLN A N 1
ATOM 1482 C CA . GLN A 1 188 ? -10.276 11.116 9.187 1.00 76.31 188 GLN A CA 1
ATOM 1483 C C . GLN A 1 188 ? -11.687 11.080 8.596 1.00 76.31 188 GLN A C 1
ATOM 1485 O O . GLN A 1 188 ? -12.159 10.031 8.157 1.00 76.31 188 GLN A O 1
ATOM 1490 N N . ASN A 1 189 ? -12.358 12.236 8.552 1.00 57.53 189 ASN A N 1
ATOM 1491 C CA . ASN A 1 189 ? -13.573 12.393 7.757 1.00 57.53 189 ASN A CA 1
ATOM 1492 C C . ASN A 1 189 ? -13.176 12.295 6.282 1.00 57.53 189 ASN A C 1
ATOM 1494 O O . ASN A 1 189 ? -12.777 13.290 5.672 1.00 57.53 189 ASN A O 1
ATOM 1498 N N . ILE A 1 190 ? -13.268 11.099 5.704 1.00 57.09 190 ILE A N 1
ATOM 1499 C CA . ILE A 1 190 ? -13.282 10.951 4.253 1.00 57.09 190 ILE A CA 1
ATOM 1500 C C . ILE A 1 190 ? -14.492 11.755 3.803 1.00 57.09 190 ILE A C 1
ATOM 1502 O O . ILE A 1 190 ? -15.624 11.407 4.135 1.00 57.09 190 ILE A O 1
ATOM 1506 N N . LYS A 1 191 ? -14.258 12.871 3.110 1.00 47.12 191 LYS A N 1
ATOM 1507 C CA . LYS A 1 191 ? -15.332 13.641 2.491 1.00 47.12 191 LYS A CA 1
ATOM 1508 C C . LYS A 1 191 ? -15.928 12.751 1.401 1.00 47.12 191 LYS A C 1
ATOM 1510 O O . LYS A 1 191 ? -15.489 12.793 0.256 1.00 47.12 191 LYS A O 1
ATOM 1515 N N . THR A 1 192 ? -16.894 11.901 1.746 1.00 44.44 192 THR A N 1
ATOM 1516 C CA . THR A 1 192 ? -17.866 11.415 0.773 1.00 44.44 192 THR A CA 1
ATOM 1517 C C . THR A 1 192 ? -18.462 12.667 0.168 1.00 44.44 192 THR A C 1
ATOM 1519 O O . THR A 1 192 ? -18.962 13.518 0.896 1.00 44.44 192 THR A O 1
ATOM 1522 N N . GLY A 1 193 ? -18.253 12.854 -1.132 1.00 42.66 193 GLY A N 1
ATOM 1523 C CA . GLY A 1 193 ? -18.678 14.054 -1.827 1.00 42.66 193 GLY A CA 1
ATOM 1524 C C . GLY A 1 193 ? -20.191 14.191 -1.759 1.00 42.66 193 GLY A C 1
ATOM 1525 O O . GLY A 1 193 ? -20.885 13.737 -2.662 1.00 42.66 193 GLY A O 1
ATOM 1526 N N . ASP A 1 194 ? -20.695 14.831 -0.707 1.00 36.38 194 ASP A N 1
ATOM 1527 C CA . ASP A 1 194 ? -22.018 15.417 -0.727 1.00 36.38 194 ASP A CA 1
ATOM 1528 C C . ASP A 1 194 ? -21.984 16.465 -1.830 1.00 36.38 194 ASP A C 1
ATOM 1530 O O . ASP A 1 194 ? -21.268 17.471 -1.751 1.00 36.38 194 ASP A O 1
ATOM 1534 N N . LYS A 1 195 ? -22.717 16.177 -2.910 1.00 41.31 195 LYS A N 1
ATOM 1535 C CA . LYS A 1 195 ? -23.018 17.146 -3.956 1.00 41.31 195 LYS A CA 1
ATOM 1536 C C . LYS A 1 195 ? -23.564 18.378 -3.245 1.00 41.31 195 LYS A C 1
ATOM 1538 O O . LYS A 1 195 ? -24.703 18.371 -2.781 1.00 41.31 195 LYS A O 1
ATOM 1543 N N . ARG A 1 196 ? -22.752 19.433 -3.147 1.00 38.59 196 ARG A N 1
ATOM 1544 C CA . ARG A 1 196 ? -23.244 20.758 -2.781 1.00 38.59 196 ARG A CA 1
ATOM 1545 C C . ARG A 1 196 ? -24.331 21.081 -3.797 1.00 38.59 196 ARG A C 1
ATOM 1547 O O . ARG A 1 196 ? -24.025 21.340 -4.957 1.00 38.59 196 ARG A O 1
ATOM 1554 N N . LYS A 1 197 ? -25.595 21.012 -3.374 1.00 40.66 197 LYS A N 1
ATOM 1555 C CA . LYS A 1 197 ? -26.678 21.685 -4.081 1.00 40.66 197 LYS A CA 1
ATOM 1556 C C . LYS A 1 197 ? -26.299 23.160 -4.081 1.00 40.66 197 LYS A C 1
ATOM 1558 O O . LYS A 1 197 ? -26.319 23.804 -3.037 1.00 40.66 197 LYS A O 1
ATOM 1563 N N . SER A 1 198 ? -25.872 23.655 -5.234 1.00 39.72 198 SER A N 1
ATOM 1564 C CA . SER A 1 198 ? -25.848 25.080 -5.517 1.00 39.72 198 SER A CA 1
ATOM 1565 C C . SER A 1 198 ? -27.290 25.566 -5.414 1.00 39.72 198 SER A C 1
ATOM 1567 O O . SER A 1 198 ? -28.119 25.208 -6.251 1.00 39.72 198 SER A O 1
ATOM 1569 N N . ALA A 1 199 ? -27.603 26.296 -4.347 1.00 39.47 199 ALA A N 1
ATOM 1570 C CA . ALA A 1 199 ? -28.795 27.123 -4.322 1.00 39.47 199 ALA A CA 1
ATOM 1571 C C . ALA A 1 199 ? -28.557 28.273 -5.310 1.00 39.47 199 ALA A C 1
ATOM 1573 O O . ALA A 1 199 ? -27.531 28.952 -5.217 1.00 39.47 199 ALA A O 1
ATOM 1574 N N . SER A 1 200 ? -29.447 28.367 -6.299 1.00 44.59 200 SER A N 1
ATOM 1575 C CA . SER A 1 200 ? -29.580 29.498 -7.222 1.00 44.59 200 SER A CA 1
ATOM 1576 C C . SER A 1 200 ? -30.003 30.768 -6.500 1.00 44.59 200 SER A C 1
ATOM 1578 O O . SER A 1 200 ? -30.681 30.646 -5.455 1.00 44.59 200 SER A O 1
#

Foldseek 3Di:
DDDDDDDDDDDDDDDDDDDDDDDDPDDPDPVVVVVVVQVVQAQDKWWAFDADPVGDGTDIFIWGFHGWDDDDPPDPDPFTKTFIAGPAAADQQRADAPCLVVVNDPDDQVGDSYHVGDIDTPVRTHHHDDDDLVPDDQFDKDKDADDDDPPDDPPHDDPLCVNRSHIFIWGFHAADVVVSDTDTDTPDPPCPPPPPPPDD

pLDDT: mean 79.69, std 21.1, range [33.25, 97.88]

Sequence (200 aa):
MKEMAKSGAFKDKNDSKDKSENSSQNENNEDSDIEDELATLLGMRCAVYHTHTWGGQPSLHNAMVSSAVPRQDDDQFTDLQVRVLFTHPTHQEMLPCPFFLNGECKFSDEQCRYSHGAVVQLSNLKEAIEPNYANIKIGSRILLKLKPPDDEDMSVVKKSTEKYHLWHRGVVKGVDVEKKSCVAKLEQNIKTGDKRKSAS

InterPro domains:
  IPR000571 Zinc finger, CCCH-type [PS50103] (96-119)
  IPR000571 Zinc finger, CCCH-type [SM00356] (91-118)